Protein 6JI7 (pdb70)

Secondary structure (DSSP, 8-state):
--S--SS-S-SSSSSSSPPTTEEE--SSS--EEE--

Solvent-accessible surface area: 2988 Å² total; per-residue (Å²): 217,45,151,32,56,97,96,53,44,54,20,74,59,110,132,125,14,28,26,129,57,22,114,59,70,175,158,140,79,36,164,9,76,57,148,65

Foldseek 3Di:
DADADFFDFFQPDPPRHHDPQWDWDPPPNGGTDGGD

Radius of gyration: 8.63 Å; Cα contacts (8 Å, |Δi|>4): 63; chains: 1; bounding box: 14×22×19 Å

Nearest PDB structures (foldseek):
  6ji7-assembly1_A  TM=8.529E-01  e=3.854E-06  Coffea canephora
  2e2s-assembly1_A  TM=4.673E-01  e=1.219E+00  Allagelena opulenta
  3zxb-assembly2_C  TM=4.853E-01  e=1.737E+00  Cupiennius salei
  4qi7-assembly2_B  TM=5.181E-01  e=4.356E+00  Neurospora crassa OR74A
  4qi7-assembly1_A  TM=5.027E-01  e=8.235E+00  Neurospora crassa OR74A

Sequence (36 aa):
EGECSPLGEPCAGNPWGCCPGCICIWQLTDRCVGNCEGECSPLGEPCAGNPWGCCPGCICIWQLTDRCVGNCEGECSPLGEPCAGNPWGCCPGCICIWQLTDRCVGNCEGECSPLGEPCAGNPWGCCPGCICIWQLTDRCVGNCEGECSPLGEPCAGNPWGCCPGCICIWQLTDRCVGNCEGECSPLGEPCAGNPWGCCPGCICIWQLTDRCVGNCEGECSPLGEPCAGNPWGCCPGCICIWQLTDRCVGNCEGECSPLGEPCAGNPWGCCPGCICIWQLTDRCVGNCEGECSPLGEPCAGNPWGCCPGCICIWQLTDRCVGNCEGECSPLGEPCAGNPWGCCPGCICIWQLTDRCVGNC

Structure (mmCIF, N/CA/C/O backbone):
data_6JI7
#
_entry.id   6JI7
#
loop_
_atom_site.group_PDB
_atom_site.id
_atom_site.type_symbol
_atom_site.label_atom_id
_atom_site.label_alt_id
_atom_site.label_comp_id
_atom_site.label_asym_id
_atom_site.label_entity_id
_atom_site.label_seq_id
_atom_site.pdbx_PDB_ins_code
_atom_site.Cartn_x
_atom_site.Cartn_y
_atom_site.Cartn_z
_atom_site.occupancy
_atom_site.B_iso_or_equiv
_atom_site.auth_seq_id
_atom_site.auth_comp_id
_atom_site.auth_asym_id
_atom_site.auth_atom_id
_atom_site.pdbx_PDB_model_num
ATOM 1 N N . GLU A 1 1 ? -1.820 14.346 4.517 1.00 0.00 2 GLU A N 1
ATOM 2 C CA . GLU A 1 1 ? -1.170 13.176 5.110 1.00 0.00 2 GLU A CA 1
ATOM 3 C C . GLU A 1 1 ? -0.455 12.353 4.044 1.00 0.00 2 GLU A C 1
ATOM 4 O O . GLU A 1 1 ? -1.035 12.040 3.000 1.00 0.00 2 GLU A O 1
ATOM 16 N N . GLY A 1 2 ? 0.808 12.009 4.320 1.00 0.00 3 GLY A N 1
ATOM 17 C CA . GLY A 1 2 ? 1.602 11.224 3.386 1.00 0.00 3 GLY A CA 1
ATOM 18 C C . GLY A 1 2 ? 2.702 10.437 4.072 1.00 0.00 3 GLY A C 1
ATOM 19 O O . GLY A 1 2 ? 3.870 10.529 3.683 1.00 0.00 3 GLY A O 1
ATOM 23 N N . GLU A 1 3 ? 2.322 9.662 5.094 1.00 0.00 4 GLU A N 1
ATOM 24 C CA . GLU A 1 3 ? 3.275 8.841 5.853 1.00 0.00 4 GLU A CA 1
ATOM 25 C C . GLU A 1 3 ? 2.779 7.389 5.997 1.00 0.00 4 GLU A C 1
ATOM 26 O O . GLU A 1 3 ? 3.183 6.668 6.915 1.00 0.00 4 GLU A O 1
ATOM 38 N N . CYS A 1 4 ? 1.904 6.976 5.054 1.00 0.00 5 CYS A N 1
ATOM 39 C CA . CYS A 1 4 ? 1.297 5.619 4.995 1.00 0.00 5 CYS A CA 1
ATOM 40 C C . CYS A 1 4 ? 0.618 5.194 6.301 1.00 0.00 5 CYS A C 1
ATOM 41 O O . CYS A 1 4 ? 0.812 5.803 7.357 1.00 0.00 5 CYS A O 1
ATOM 48 N N . SER A 1 5 ? -0.197 4.140 6.196 1.00 0.00 6 SER A N 1
ATOM 49 C CA . SER A 1 5 ? -0.921 3.589 7.334 1.00 0.00 6 SER A CA 1
ATOM 50 C C . SER A 1 5 ? -0.949 2.061 7.258 1.00 0.00 6 SER A C 1
ATOM 51 O O . SER A 1 5 ? -0.772 1.514 6.164 1.00 0.00 6 SER A O 1
ATOM 59 N N . PRO A 1 6 ? -1.159 1.321 8.403 1.00 0.00 7 PRO A N 1
ATOM 60 C CA . PRO A 1 6 ? -1.239 -0.152 8.371 1.00 0.00 7 PRO A CA 1
ATOM 61 C C . PRO A 1 6 ? -2.379 -0.584 7.455 1.00 0.00 7 PRO A C 1
ATOM 62 O O . PRO A 1 6 ? -3.556 -0.584 7.837 1.00 0.00 7 PRO A O 1
ATOM 73 N N . LEU A 1 7 ? -1.998 -0.930 6.220 1.00 0.00 8 LEU A N 1
ATOM 74 C CA . LEU A 1 7 ? -2.941 -1.286 5.148 1.00 0.00 8 LEU A CA 1
ATOM 75 C C . LEU A 1 7 ? -3.867 -0.099 4.880 1.00 0.00 8 LEU A C 1
ATOM 76 O O . LEU A 1 7 ? -4.874 0.097 5.574 1.00 0.00 8 LEU A O 1
ATOM 92 N N . GLY A 1 8 ? -3.497 0.698 3.878 1.00 0.00 9 GLY A N 1
ATOM 93 C CA . GLY A 1 8 ? -4.264 1.896 3.561 1.00 0.00 9 GLY A CA 1
ATOM 94 C C . GLY A 1 8 ? -3.755 2.672 2.359 1.00 0.00 9 GLY A C 1
ATOM 95 O O . GLY A 1 8 ? -4.381 2.619 1.296 1.00 0.00 9 GLY A O 1
ATOM 99 N N . GLU A 1 9 ? -2.621 3.404 2.510 1.00 0.00 10 GLU A N 1
ATOM 100 C CA . GLU A 1 9 ? -2.071 4.217 1.402 1.00 0.00 10 GLU A CA 1
ATOM 101 C C . GLU A 1 9 ? -1.779 3.391 0.128 1.00 0.00 10 GLU A C 1
ATOM 102 O O . GLU A 1 9 ? -1.074 2.381 0.203 1.00 0.00 10 GLU A O 1
ATOM 114 N N . PRO A 1 10 ? -2.324 3.807 -1.070 1.00 0.00 11 PRO A N 1
ATOM 115 C CA . PRO A 1 10 ? -2.096 3.095 -2.353 1.00 0.00 11 PRO A CA 1
ATOM 116 C C . PRO A 1 10 ? -0.613 2.981 -2.720 1.00 0.00 11 PRO A C 1
ATOM 117 O O . PRO A 1 10 ? 0.223 3.694 -2.164 1.00 0.00 11 PRO A O 1
ATOM 128 N N . CYS A 1 11 ? -0.307 2.090 -3.671 1.00 0.00 12 CYS A N 1
ATOM 129 C CA . CYS A 1 11 ? 1.071 1.854 -4.116 1.00 0.00 12 CYS A CA 1
ATOM 130 C C . CYS A 1 11 ? 1.493 2.795 -5.254 1.00 0.00 12 CYS A C 1
ATOM 131 O O . CYS A 1 11 ? 2.666 2.810 -5.644 1.00 0.00 12 CYS A O 1
ATOM 138 N N . ALA A 1 12 ? 0.539 3.581 -5.774 1.00 0.00 13 ALA A N 1
ATOM 139 C CA . ALA A 1 12 ? 0.815 4.520 -6.864 1.00 0.00 13 ALA A CA 1
ATOM 140 C C . ALA A 1 12 ? 1.291 5.873 -6.329 1.00 0.00 13 ALA A C 1
ATOM 141 O O . ALA A 1 12 ? 0.518 6.628 -5.727 1.00 0.00 13 ALA A O 1
ATOM 148 N N . GLY A 1 13 ? 2.579 6.151 -6.546 1.00 0.00 14 GLY A N 1
ATOM 149 C CA . GLY A 1 13 ? 3.180 7.396 -6.097 1.00 0.00 14 GLY A CA 1
ATOM 150 C C . GLY A 1 13 ? 4.581 7.190 -5.556 1.00 0.00 14 GLY A C 1
ATOM 151 O O . GLY A 1 13 ? 5.539 7.767 -6.073 1.00 0.00 14 GLY A O 1
ATOM 155 N N . ASN A 1 14 ? 4.688 6.334 -4.517 1.00 0.00 15 ASN A N 1
ATOM 156 C CA . ASN A 1 14 ? 5.958 5.990 -3.835 1.00 0.00 15 ASN A CA 1
ATOM 157 C C . ASN A 1 14 ? 6.749 7.231 -3.352 1.00 0.00 15 ASN A C 1
ATOM 158 O O . ASN A 1 14 ? 7.016 8.133 -4.150 1.00 0.00 15 ASN A O 1
ATOM 169 N N . PRO A 1 15 ? 7.158 7.302 -2.042 1.00 0.00 16 PRO A N 1
ATOM 170 C CA . PRO A 1 15 ? 6.905 6.274 -1.003 1.00 0.00 16 PRO A CA 1
ATOM 171 C C . PRO A 1 15 ? 5.499 6.387 -0.378 1.00 0.00 16 PRO A C 1
ATOM 172 O O . PRO A 1 15 ? 5.322 6.197 0.833 1.00 0.00 16 PRO A O 1
ATOM 183 N N . TRP A 1 16 ? 4.501 6.672 -1.225 1.00 0.00 17 TRP A N 1
ATOM 184 C CA . TRP A 1 16 ? 3.105 6.825 -0.787 1.00 0.00 17 TRP A CA 1
ATOM 185 C C . TRP A 1 16 ? 2.384 5.470 -0.637 1.00 0.00 17 TRP A C 1
ATOM 186 O O . TRP A 1 16 ? 1.158 5.426 -0.480 1.00 0.00 17 TRP A O 1
ATOM 207 N N . GLY A 1 17 ? 3.159 4.371 -0.654 1.00 0.00 18 GLY A N 1
ATOM 208 C CA . GLY A 1 17 ? 2.594 3.027 -0.525 1.00 0.00 18 GLY A CA 1
ATOM 209 C C . GLY A 1 17 ? 2.241 2.661 0.901 1.00 0.00 18 GLY A C 1
ATOM 210 O O . GLY A 1 17 ? 2.003 3.542 1.729 1.00 0.00 18 GLY A O 1
ATOM 214 N N . CYS A 1 18 ? 2.202 1.352 1.178 1.00 0.00 19 CYS A N 1
ATOM 215 C CA . CYS A 1 18 ? 1.884 0.846 2.508 1.00 0.00 19 CYS A CA 1
ATOM 216 C C . CYS A 1 18 ? 3.154 0.707 3.339 1.00 0.00 19 CYS A C 1
ATOM 217 O O . CYS A 1 18 ? 4.198 0.297 2.822 1.00 0.00 19 CYS A O 1
ATOM 224 N N . CYS A 1 19 ? 3.049 1.064 4.625 1.00 0.00 20 CYS A N 1
ATOM 225 C CA . CYS A 1 19 ? 4.178 1.003 5.577 1.00 0.00 20 CYS A CA 1
ATOM 226 C C . CYS A 1 19 ? 4.863 -0.385 5.592 1.00 0.00 20 CYS A C 1
ATOM 227 O O . CYS A 1 19 ? 4.230 -1.374 5.209 1.00 0.00 20 CYS A O 1
ATOM 234 N N . PRO A 1 20 ? 6.169 -0.487 6.030 1.00 0.00 21 PRO A N 1
ATOM 235 C CA . PRO A 1 20 ? 6.911 -1.775 6.068 1.00 0.00 21 PRO A CA 1
ATOM 236 C C . PRO A 1 20 ? 6.175 -2.895 6.809 1.00 0.00 21 PRO A C 1
ATOM 237 O O . PRO A 1 20 ? 5.457 -2.641 7.782 1.00 0.00 21 PRO A O 1
ATOM 248 N N . GLY A 1 21 ? 6.368 -4.127 6.330 1.00 0.00 22 GLY A N 1
ATOM 249 C CA . GLY A 1 21 ? 5.724 -5.290 6.927 1.00 0.00 22 GLY A CA 1
ATOM 250 C C . GLY A 1 21 ? 4.629 -5.875 6.046 1.00 0.00 22 GLY A C 1
ATOM 251 O O . GLY A 1 21 ? 4.115 -6.961 6.332 1.00 0.00 22 GLY A O 1
ATOM 255 N N . CYS A 1 22 ? 4.275 -5.151 4.975 1.00 0.00 23 CYS A N 1
ATOM 256 C CA . CYS A 1 22 ? 3.237 -5.584 4.039 1.00 0.00 23 CYS A CA 1
ATOM 257 C C . CYS A 1 22 ? 3.716 -5.476 2.594 1.00 0.00 23 CYS A C 1
ATOM 258 O O . CYS A 1 22 ? 4.537 -4.613 2.268 1.00 0.00 23 CYS A O 1
ATOM 265 N N . ILE A 1 23 ? 3.193 -6.360 1.740 1.00 0.00 24 ILE A N 1
ATOM 266 C CA . ILE A 1 23 ? 3.539 -6.371 0.316 1.00 0.00 24 ILE A CA 1
ATOM 267 C C . ILE A 1 23 ? 2.360 -5.877 -0.524 1.00 0.00 24 ILE A C 1
ATOM 268 O O . ILE A 1 23 ? 1.200 -6.047 -0.136 1.00 0.00 24 ILE A O 1
ATOM 284 N N . CYS A 1 24 ? 2.671 -5.269 -1.673 1.00 0.00 25 CYS A N 1
ATOM 285 C CA . CYS A 1 24 ? 1.648 -4.726 -2.568 1.00 0.00 25 CYS A CA 1
ATOM 286 C C . CYS A 1 24 ? 1.263 -5.718 -3.662 1.00 0.00 25 CYS A C 1
ATOM 287 O O . CYS A 1 24 ? 2.088 -6.524 -4.103 1.00 0.00 25 CYS A O 1
ATOM 294 N N . ILE A 1 25 ? -0.003 -5.642 -4.086 1.00 0.00 26 ILE A N 1
ATOM 295 C CA . ILE A 1 25 ? -0.535 -6.501 -5.136 1.00 0.00 26 ILE A CA 1
ATOM 296 C C . ILE A 1 25 ? -0.626 -5.705 -6.447 1.00 0.00 26 ILE A C 1
ATOM 297 O O . ILE A 1 25 ? 0.062 -6.027 -7.419 1.00 0.00 26 ILE A O 1
ATOM 313 N N . TRP A 1 26 ? -1.484 -4.662 -6.458 1.00 0.00 27 TRP A N 1
ATOM 314 C CA . TRP A 1 26 ? -1.685 -3.771 -7.629 1.00 0.00 27 TRP A CA 1
ATOM 315 C C . TRP A 1 26 ? -2.082 -4.543 -8.909 1.00 0.00 27 TRP A C 1
ATOM 316 O O . TRP A 1 26 ? -1.881 -4.064 -10.032 1.00 0.00 27 TRP A O 1
ATOM 337 N N . GLN A 1 27 ? -2.669 -5.726 -8.717 1.00 0.00 28 GLN A N 1
ATOM 338 C CA . GLN A 1 27 ? -3.130 -6.559 -9.833 1.00 0.00 28 GLN A CA 1
ATOM 339 C C . GLN A 1 27 ? -4.630 -6.355 -10.041 1.00 0.00 28 GLN A C 1
ATOM 340 O O . GLN A 1 27 ? -5.289 -7.082 -10.794 1.00 0.00 28 GLN A O 1
ATOM 354 N N . LEU A 1 28 ? -5.137 -5.325 -9.362 1.00 0.00 29 LEU A N 1
ATOM 355 C CA . LEU A 1 28 ? -6.546 -4.934 -9.407 1.00 0.00 29 LEU A CA 1
ATOM 356 C C . LEU A 1 28 ? -6.673 -3.431 -9.148 1.00 0.00 29 LEU A C 1
ATOM 357 O O . LEU A 1 28 ? -7.319 -2.717 -9.921 1.00 0.00 29 LEU A O 1
ATOM 373 N N . THR A 1 29 ? -6.051 -2.964 -8.052 1.00 0.00 30 THR A N 1
ATOM 374 C CA . THR A 1 29 ? -6.082 -1.555 -7.676 1.00 0.00 30 THR A CA 1
ATOM 375 C C . THR A 1 29 ? -4.786 -1.100 -6.999 1.00 0.00 30 THR A C 1
ATOM 376 O O . THR A 1 29 ? -4.117 -0.196 -7.503 1.00 0.00 30 THR A O 1
ATOM 387 N N . ASP A 1 30 ? -4.449 -1.735 -5.852 1.00 0.00 31 ASP A N 1
ATOM 388 C CA . ASP A 1 30 ? -3.249 -1.422 -5.025 1.00 0.00 31 ASP A CA 1
ATOM 389 C C . ASP A 1 30 ? -3.453 -1.952 -3.592 1.00 0.00 31 ASP A C 1
ATOM 390 O O . ASP A 1 30 ? -3.135 -1.274 -2.606 1.00 0.00 31 ASP A O 1
ATOM 399 N N . ARG A 1 31 ? -3.973 -3.183 -3.490 1.00 0.00 32 ARG A N 1
ATOM 400 C CA . ARG A 1 31 ? -4.253 -3.812 -2.191 1.00 0.00 32 ARG A CA 1
ATOM 401 C C . ARG A 1 31 ? -2.999 -4.420 -1.561 1.00 0.00 32 ARG A C 1
ATOM 402 O O . ARG A 1 31 ? -2.288 -5.200 -2.201 1.00 0.00 32 ARG A O 1
ATOM 423 N N . CYS A 1 32 ? -2.740 -4.043 -0.303 1.00 0.00 33 CYS A N 1
ATOM 424 C CA . CYS A 1 32 ? -1.588 -4.547 0.444 1.00 0.00 33 CYS A CA 1
ATOM 425 C C . CYS A 1 32 ? -2.013 -5.665 1.391 1.00 0.00 33 CYS A C 1
ATOM 426 O O . CYS A 1 32 ? -2.981 -5.514 2.141 1.00 0.00 33 CYS A O 1
ATOM 433 N N . VAL A 1 33 ? -1.296 -6.791 1.335 1.00 0.00 34 VAL A N 1
ATOM 434 C CA . VAL A 1 33 ? -1.576 -7.938 2.190 1.00 0.00 34 VAL A CA 1
ATOM 435 C C . VAL A 1 33 ? -0.381 -8.256 3.091 1.00 0.00 34 VAL A C 1
ATOM 436 O O . VAL A 1 33 ? 0.760 -7.918 2.761 1.00 0.00 34 VAL A O 1
ATOM 449 N N . GLY A 1 34 ? -0.659 -8.904 4.226 1.00 0.00 35 GLY A N 1
ATOM 450 C CA . GLY A 1 34 ? 0.390 -9.266 5.168 1.00 0.00 35 GLY A CA 1
ATOM 451 C C . GLY A 1 34 ? 0.009 -8.970 6.604 1.00 0.00 35 GLY A C 1
ATOM 452 O O . GLY A 1 34 ? -1.159 -9.106 6.979 1.00 0.00 35 GLY A O 1
ATOM 456 N N . ASN A 1 35 ? 1.003 -8.564 7.405 1.00 0.00 36 ASN A N 1
ATOM 457 C CA . ASN A 1 35 ? 0.791 -8.243 8.818 1.00 0.00 36 ASN A CA 1
ATOM 458 C C . ASN A 1 35 ? 1.640 -7.030 9.224 1.00 0.00 36 ASN A C 1
ATOM 459 O O . ASN A 1 35 ? 2.774 -7.170 9.699 1.00 0.00 36 ASN A O 1
ATOM 470 N N . CYS A 1 36 ? 1.081 -5.837 9.000 1.00 0.00 37 CYS A N 1
ATOM 471 C CA . CYS A 1 36 ? 1.752 -4.582 9.338 1.00 0.00 37 CYS A CA 1
ATOM 472 C C . CYS A 1 36 ? 0.808 -3.650 10.094 1.00 0.00 37 CYS A C 1
ATOM 473 O O . CYS A 1 36 ? 1.158 -3.246 11.223 1.00 0.00 37 CYS A O 1
ATOM 481 N N . GLU A 1 1 ? 3.615 14.983 0.779 1.00 0.00 2 GLU A N 2
ATOM 482 C CA . GLU A 1 1 ? 2.737 14.063 1.503 1.00 0.00 2 GLU A CA 2
ATOM 483 C C . GLU A 1 1 ? 3.414 12.709 1.700 1.00 0.00 2 GLU A C 2
ATOM 484 O O . GLU A 1 1 ? 3.932 12.122 0.745 1.00 0.00 2 GLU A O 2
ATOM 496 N N . GLY A 1 2 ? 3.399 12.228 2.947 1.00 0.00 3 GLY A N 2
ATOM 497 C CA . GLY A 1 2 ? 4.009 10.946 3.274 1.00 0.00 3 GLY A CA 2
ATOM 498 C C . GLY A 1 2 ? 3.556 10.418 4.621 1.00 0.00 3 GLY A C 2
ATOM 499 O O . GLY A 1 2 ? 4.231 10.630 5.633 1.00 0.00 3 GLY A O 2
ATOM 503 N N . GLU A 1 3 ? 2.408 9.727 4.627 1.00 0.00 4 GLU A N 2
ATOM 504 C CA . GLU A 1 3 ? 1.838 9.155 5.849 1.00 0.00 4 GLU A CA 2
ATOM 505 C C . GLU A 1 3 ? 1.197 7.796 5.546 1.00 0.00 4 GLU A C 2
ATOM 506 O O . GLU A 1 3 ? 0.007 7.705 5.218 1.00 0.00 4 GLU A O 2
ATOM 518 N N . CYS A 1 4 ? 2.015 6.744 5.635 1.00 0.00 5 CYS A N 2
ATOM 519 C CA . CYS A 1 4 ? 1.565 5.374 5.385 1.00 0.00 5 CYS A CA 2
ATOM 520 C C . CYS A 1 4 ? 1.143 4.682 6.672 1.00 0.00 5 CYS A C 2
ATOM 521 O O . CYS A 1 4 ? 1.605 5.036 7.761 1.00 0.00 5 CYS A O 2
ATOM 528 N N . SER A 1 5 ? 0.252 3.692 6.529 1.00 0.00 6 SER A N 2
ATOM 529 C CA . SER A 1 5 ? -0.254 2.926 7.668 1.00 0.00 6 SER A CA 2
ATOM 530 C C . SER A 1 5 ? -0.632 1.499 7.252 1.00 0.00 6 SER A C 2
ATOM 531 O O . SER A 1 5 ? -0.902 1.265 6.069 1.00 0.00 6 SER A O 2
ATOM 539 N N . PRO A 1 6 ? -0.657 0.506 8.209 1.00 0.00 7 PRO A N 2
ATOM 540 C CA . PRO A 1 6 ? -1.044 -0.888 7.894 1.00 0.00 7 PRO A CA 2
ATOM 541 C C . PRO A 1 6 ? -2.442 -0.950 7.278 1.00 0.00 7 PRO A C 2
ATOM 542 O O . PRO A 1 6 ? -3.437 -0.622 7.937 1.00 0.00 7 PRO A O 2
ATOM 553 N N . LEU A 1 7 ? -2.510 -1.361 5.995 1.00 0.00 8 LEU A N 2
ATOM 554 C CA . LEU A 1 7 ? -3.770 -1.427 5.236 1.00 0.00 8 LEU A CA 2
ATOM 555 C C . LEU A 1 7 ? -4.421 -0.035 5.182 1.00 0.00 8 LEU A C 2
ATOM 556 O O . LEU A 1 7 ? -5.556 0.169 5.636 1.00 0.00 8 LEU A O 2
ATOM 572 N N . GLY A 1 8 ? -3.670 0.916 4.615 1.00 0.00 9 GLY A N 2
ATOM 573 C CA . GLY A 1 8 ? -4.132 2.291 4.526 1.00 0.00 9 GLY A CA 2
ATOM 574 C C . GLY A 1 8 ? -3.718 2.970 3.239 1.00 0.00 9 GLY A C 2
ATOM 575 O O . GLY A 1 8 ? -4.566 3.227 2.379 1.00 0.00 9 GLY A O 2
ATOM 579 N N . GLU A 1 9 ? -2.413 3.263 3.098 1.00 0.00 10 GLU A N 2
ATOM 580 C CA . GLU A 1 9 ? -1.906 3.924 1.886 1.00 0.00 10 GLU A CA 2
ATOM 581 C C . GLU A 1 9 ? -1.754 2.932 0.714 1.00 0.00 10 GLU A C 2
ATOM 582 O O . GLU A 1 9 ? -1.532 1.741 0.953 1.00 0.00 10 GLU A O 2
ATOM 594 N N . PRO A 1 10 ? -1.869 3.401 -0.574 1.00 0.00 11 PRO A N 2
ATOM 595 C CA . PRO A 1 10 ? -1.746 2.525 -1.761 1.00 0.00 11 PRO A CA 2
ATOM 596 C C . PRO A 1 10 ? -0.299 2.101 -2.042 1.00 0.00 11 PRO A C 2
ATOM 597 O O . PRO A 1 10 ? 0.622 2.513 -1.333 1.00 0.00 11 PRO A O 2
ATOM 608 N N . CYS A 1 11 ? -0.116 1.270 -3.078 1.00 0.00 12 CYS A N 2
ATOM 609 C CA . CYS A 1 11 ? 1.208 0.783 -3.467 1.00 0.00 12 CYS A CA 2
ATOM 610 C C . CYS A 1 11 ? 1.766 1.584 -4.646 1.00 0.00 12 CYS A C 2
ATOM 611 O O . CYS A 1 11 ? 2.952 1.924 -4.664 1.00 0.00 12 CYS A O 2
ATOM 618 N N . ALA A 1 12 ? 0.899 1.879 -5.624 1.00 0.00 13 ALA A N 2
ATOM 619 C CA . ALA A 1 12 ? 1.290 2.634 -6.814 1.00 0.00 13 ALA A CA 2
ATOM 620 C C . ALA A 1 12 ? 0.953 4.116 -6.666 1.00 0.00 13 ALA A C 2
ATOM 621 O O . ALA A 1 12 ? -0.201 4.478 -6.412 1.00 0.00 13 ALA A O 2
ATOM 628 N N . GLY A 1 13 ? 1.976 4.962 -6.822 1.00 0.00 14 GLY A N 2
ATOM 629 C CA . GLY A 1 13 ? 1.796 6.402 -6.710 1.00 0.00 14 GLY A CA 2
ATOM 630 C C . GLY A 1 13 ? 3.067 7.115 -6.296 1.00 0.00 14 GLY A C 2
ATOM 631 O O . GLY A 1 13 ? 3.615 7.907 -7.066 1.00 0.00 14 GLY A O 2
ATOM 635 N N . ASN A 1 14 ? 3.544 6.808 -5.069 1.00 0.00 15 ASN A N 2
ATOM 636 C CA . ASN A 1 14 ? 4.762 7.399 -4.474 1.00 0.00 15 ASN A CA 2
ATOM 637 C C . ASN A 1 14 ? 4.709 8.944 -4.411 1.00 0.00 15 ASN A C 2
ATOM 638 O O . ASN A 1 14 ? 4.496 9.591 -5.441 1.00 0.00 15 ASN A O 2
ATOM 649 N N . PRO A 1 15 ? 4.912 9.575 -3.208 1.00 0.00 16 PRO A N 2
ATOM 650 C CA . PRO A 1 15 ? 5.189 8.895 -1.916 1.00 0.00 16 PRO A CA 2
ATOM 651 C C . PRO A 1 15 ? 3.930 8.297 -1.255 1.00 0.00 16 PRO A C 2
ATOM 652 O O . PRO A 1 15 ? 3.883 8.118 -0.030 1.00 0.00 16 PRO A O 2
ATOM 663 N N . TRP A 1 16 ? 2.923 7.968 -2.078 1.00 0.00 17 TRP A N 2
ATOM 664 C CA . TRP A 1 16 ? 1.660 7.392 -1.595 1.00 0.00 17 TRP A CA 2
ATOM 665 C C . TRP A 1 16 ? 1.762 5.862 -1.430 1.00 0.00 17 TRP A C 2
ATOM 666 O O . TRP A 1 16 ? 0.859 5.111 -1.826 1.00 0.00 17 TRP A O 2
ATOM 687 N N . GLY A 1 17 ? 2.870 5.416 -0.823 1.00 0.00 18 GLY A N 2
ATOM 688 C CA . GLY A 1 17 ? 3.098 3.994 -0.597 1.00 0.00 18 GLY A CA 2
ATOM 689 C C . GLY A 1 17 ? 2.738 3.559 0.804 1.00 0.00 18 GLY A C 2
ATOM 690 O O . GLY A 1 17 ? 2.462 4.396 1.668 1.00 0.00 18 GLY A O 2
ATOM 694 N N . CYS A 1 18 ? 2.740 2.240 1.021 1.00 0.00 19 CYS A N 2
ATOM 695 C CA . CYS A 1 18 ? 2.425 1.669 2.324 1.00 0.00 19 CYS A CA 2
ATOM 696 C C . CYS A 1 18 ? 3.691 1.482 3.152 1.00 0.00 19 CYS A C 2
ATOM 697 O O . CYS A 1 18 ? 4.766 1.204 2.613 1.00 0.00 19 CYS A O 2
ATOM 704 N N . CYS A 1 19 ? 3.538 1.640 4.467 1.00 0.00 20 CYS A N 2
ATOM 705 C CA . CYS A 1 19 ? 4.642 1.512 5.430 1.00 0.00 20 CYS A CA 2
ATOM 706 C C . CYS A 1 19 ? 5.259 0.097 5.419 1.00 0.00 20 CYS A C 2
ATOM 707 O O . CYS A 1 19 ? 4.584 -0.856 5.019 1.00 0.00 20 CYS A O 2
ATOM 714 N N . PRO A 1 20 ? 6.556 -0.066 5.852 1.00 0.00 21 PRO A N 2
ATOM 715 C CA . PRO A 1 20 ? 7.248 -1.379 5.878 1.00 0.00 21 PRO A CA 2
ATOM 716 C C . PRO A 1 20 ? 6.474 -2.467 6.629 1.00 0.00 21 PRO A C 2
ATOM 717 O O . PRO A 1 20 ? 5.922 -2.219 7.706 1.00 0.00 21 PRO A O 2
ATOM 728 N N . GLY A 1 21 ? 6.449 -3.668 6.041 1.00 0.00 22 GLY A N 2
ATOM 729 C CA . GLY A 1 21 ? 5.742 -4.795 6.635 1.00 0.00 22 GLY A CA 2
ATOM 730 C C . GLY A 1 21 ? 4.624 -5.317 5.744 1.00 0.00 22 GLY A C 2
ATOM 731 O O . GLY A 1 21 ? 4.248 -6.489 5.839 1.00 0.00 22 GLY A O 2
ATOM 735 N N . CYS A 1 22 ? 4.098 -4.439 4.881 1.00 0.00 23 CYS A N 2
ATOM 736 C CA . CYS A 1 22 ? 3.016 -4.788 3.959 1.00 0.00 23 CYS A CA 2
ATOM 737 C C . CYS A 1 22 ? 3.569 -5.076 2.565 1.00 0.00 23 CYS A C 2
ATOM 738 O O . CYS A 1 22 ? 4.539 -4.443 2.136 1.00 0.00 23 CYS A O 2
ATOM 745 N N . ILE A 1 23 ? 2.947 -6.033 1.866 1.00 0.00 24 ILE A N 2
ATOM 746 C CA . ILE A 1 23 ? 3.367 -6.393 0.506 1.00 0.00 24 ILE A CA 2
ATOM 747 C C . ILE A 1 23 ? 2.404 -5.813 -0.533 1.00 0.00 24 ILE A C 2
ATOM 748 O O . ILE A 1 23 ? 1.243 -5.516 -0.221 1.00 0.00 24 ILE A O 2
ATOM 764 N N . CYS A 1 24 ? 2.899 -5.664 -1.767 1.00 0.00 25 CYS A N 2
ATOM 765 C CA . CYS A 1 24 ? 2.117 -5.094 -2.868 1.00 0.00 25 CYS A CA 2
ATOM 766 C C . CYS A 1 24 ? 1.296 -6.156 -3.598 1.00 0.00 25 CYS A C 2
ATOM 767 O O . CYS A 1 24 ? 1.796 -7.244 -3.894 1.00 0.00 25 CYS A O 2
ATOM 774 N N . ILE A 1 25 ? 0.031 -5.819 -3.880 1.00 0.00 26 ILE A N 2
ATOM 775 C CA . ILE A 1 25 ? -0.881 -6.714 -4.583 1.00 0.00 26 ILE A CA 2
ATOM 776 C C . ILE A 1 25 ? -0.956 -6.322 -6.067 1.00 0.00 26 ILE A C 2
ATOM 777 O O . ILE A 1 25 ? -0.405 -7.019 -6.922 1.00 0.00 26 ILE A O 2
ATOM 793 N N . TRP A 1 26 ? -1.645 -5.196 -6.363 1.00 0.00 27 TRP A N 2
ATOM 794 C CA . TRP A 1 26 ? -1.809 -4.671 -7.743 1.00 0.00 27 TRP A CA 2
ATOM 795 C C . TRP A 1 26 ? -2.456 -5.703 -8.693 1.00 0.00 27 TRP A C 2
ATOM 796 O O . TRP A 1 26 ? -2.313 -5.620 -9.919 1.00 0.00 27 TRP A O 2
ATOM 817 N N . GLN A 1 27 ? -3.182 -6.655 -8.106 1.00 0.00 28 GLN A N 2
ATOM 818 C CA . GLN A 1 27 ? -3.881 -7.693 -8.871 1.00 0.00 28 GLN A CA 2
ATOM 819 C C . GLN A 1 27 ? -5.344 -7.297 -9.061 1.00 0.00 28 GLN A C 2
ATOM 820 O O . GLN A 1 27 ? -6.176 -8.078 -9.535 1.00 0.00 28 GLN A O 2
ATOM 834 N N . LEU A 1 28 ? -5.615 -6.048 -8.690 1.00 0.00 29 LEU A N 2
ATOM 835 C CA . LEU A 1 28 ? -6.941 -5.437 -8.782 1.00 0.00 29 LEU A CA 2
ATOM 836 C C . LEU A 1 28 ? -6.802 -3.935 -9.017 1.00 0.00 29 LEU A C 2
ATOM 837 O O . LEU A 1 28 ? -7.432 -3.383 -9.923 1.00 0.00 29 LEU A O 2
ATOM 853 N N . THR A 1 29 ? -5.969 -3.281 -8.188 1.00 0.00 30 THR A N 2
ATOM 854 C CA . THR A 1 29 ? -5.730 -1.848 -8.289 1.00 0.00 30 THR A CA 2
ATOM 855 C C . THR A 1 29 ? -4.299 -1.465 -7.890 1.00 0.00 30 THR A C 2
ATOM 856 O O . THR A 1 29 ? -3.543 -0.971 -8.727 1.00 0.00 30 THR A O 2
ATOM 867 N N . ASP A 1 30 ? -3.948 -1.698 -6.603 1.00 0.00 31 ASP A N 2
ATOM 868 C CA . ASP A 1 30 ? -2.622 -1.365 -6.009 1.00 0.00 31 ASP A CA 2
ATOM 869 C C . ASP A 1 30 ? -2.737 -1.312 -4.471 1.00 0.00 31 ASP A C 2
ATOM 870 O O . ASP A 1 30 ? -2.218 -0.393 -3.823 1.00 0.00 31 ASP A O 2
ATOM 879 N N . ARG A 1 31 ? -3.412 -2.316 -3.897 1.00 0.00 32 ARG A N 2
ATOM 880 C CA . ARG A 1 31 ? -3.627 -2.387 -2.443 1.00 0.00 32 ARG A CA 2
ATOM 881 C C . ARG A 1 31 ? -2.479 -3.100 -1.730 1.00 0.00 32 ARG A C 2
ATOM 882 O O . ARG A 1 31 ? -1.859 -4.009 -2.292 1.00 0.00 32 ARG A O 2
ATOM 903 N N . CYS A 1 32 ? -2.209 -2.674 -0.488 1.00 0.00 33 CYS A N 2
ATOM 904 C CA . CYS A 1 32 ? -1.146 -3.262 0.324 1.00 0.00 33 CYS A CA 2
ATOM 905 C C . CYS A 1 32 ? -1.730 -4.161 1.412 1.00 0.00 33 CYS A C 2
ATOM 906 O O . CYS A 1 32 ? -2.455 -3.693 2.294 1.00 0.00 33 CYS A O 2
ATOM 913 N N . VAL A 1 33 ? -1.406 -5.455 1.332 1.00 0.00 34 VAL A N 2
ATOM 914 C CA . VAL A 1 33 ? -1.892 -6.454 2.298 1.00 0.00 34 VAL A CA 2
ATOM 915 C C . VAL A 1 33 ? -0.700 -7.283 2.811 1.00 0.00 34 VAL A C 2
ATOM 916 O O . VAL A 1 33 ? 0.438 -7.051 2.400 1.00 0.00 34 VAL A O 2
ATOM 929 N N . GLY A 1 34 ? -0.968 -8.231 3.718 1.00 0.00 35 GLY A N 2
ATOM 930 C CA . GLY A 1 34 ? 0.082 -9.075 4.264 1.00 0.00 35 GLY A CA 2
ATOM 931 C C . GLY A 1 34 ? -0.162 -9.447 5.711 1.00 0.00 35 GLY A C 2
ATOM 932 O O . GLY A 1 34 ? -1.139 -10.135 6.024 1.00 0.00 35 GLY A O 2
ATOM 936 N N . ASN A 1 35 ? 0.731 -8.985 6.590 1.00 0.00 36 ASN A N 2
ATOM 937 C CA . ASN A 1 35 ? 0.633 -9.262 8.028 1.00 0.00 36 ASN A CA 2
ATOM 938 C C . ASN A 1 35 ? 0.818 -7.976 8.849 1.00 0.00 36 ASN A C 2
ATOM 939 O O . ASN A 1 35 ? 1.304 -8.010 9.987 1.00 0.00 36 ASN A O 2
ATOM 950 N N . CYS A 1 36 ? 0.396 -6.847 8.268 1.00 0.00 37 CYS A N 2
ATOM 951 C CA . CYS A 1 36 ? 0.514 -5.547 8.920 1.00 0.00 37 CYS A CA 2
ATOM 952 C C . CYS A 1 36 ? -0.861 -5.005 9.310 1.00 0.00 37 CYS A C 2
ATOM 953 O O . CYS A 1 36 ? -1.087 -4.787 10.520 1.00 0.00 37 CYS A O 2
ATOM 961 N N . GLU A 1 1 ? 8.818 6.212 1.212 1.00 0.00 2 GLU A N 3
ATOM 962 C CA . GLU A 1 1 ? 8.661 6.999 2.434 1.00 0.00 2 GLU A CA 3
ATOM 963 C C . GLU A 1 1 ? 7.766 8.211 2.180 1.00 0.00 2 GLU A C 3
ATOM 964 O O . GLU A 1 1 ? 7.847 8.839 1.120 1.00 0.00 2 GLU A O 3
ATOM 976 N N . GLY A 1 2 ? 6.917 8.525 3.164 1.00 0.00 3 GLY A N 3
ATOM 977 C CA . GLY A 1 2 ? 6.009 9.657 3.052 1.00 0.00 3 GLY A CA 3
ATOM 978 C C . GLY A 1 2 ? 4.939 9.650 4.127 1.00 0.00 3 GLY A C 3
ATOM 979 O O . GLY A 1 2 ? 5.171 10.132 5.240 1.00 0.00 3 GLY A O 3
ATOM 983 N N . GLU A 1 3 ? 3.766 9.100 3.786 1.00 0.00 4 GLU A N 3
ATOM 984 C CA . GLU A 1 3 ? 2.635 9.018 4.712 1.00 0.00 4 GLU A CA 3
ATOM 985 C C . GLU A 1 3 ? 1.842 7.735 4.474 1.00 0.00 4 GLU A C 3
ATOM 986 O O . GLU A 1 3 ? 0.932 7.682 3.638 1.00 0.00 4 GLU A O 3
ATOM 998 N N . CYS A 1 4 ? 2.228 6.701 5.213 1.00 0.00 5 CYS A N 3
ATOM 999 C CA . CYS A 1 4 ? 1.589 5.389 5.131 1.00 0.00 5 CYS A CA 3
ATOM 1000 C C . CYS A 1 4 ? 0.994 4.978 6.473 1.00 0.00 5 CYS A C 3
ATOM 1001 O O . CYS A 1 4 ? 1.218 5.639 7.493 1.00 0.00 5 CYS A O 3
ATOM 1008 N N . SER A 1 5 ? 0.236 3.873 6.457 1.00 0.00 6 SER A N 3
ATOM 1009 C CA . SER A 1 5 ? -0.406 3.342 7.662 1.00 0.00 6 SER A CA 3
ATOM 1010 C C . SER A 1 5 ? -0.612 1.828 7.544 1.00 0.00 6 SER A C 3
ATOM 1011 O O . SER A 1 5 ? -0.649 1.314 6.421 1.00 0.00 6 SER A O 3
ATOM 1019 N N . PRO A 1 6 ? -0.748 1.068 8.688 1.00 0.00 7 PRO A N 3
ATOM 1020 C CA . PRO A 1 6 ? -0.991 -0.388 8.629 1.00 0.00 7 PRO A CA 3
ATOM 1021 C C . PRO A 1 6 ? -2.277 -0.672 7.859 1.00 0.00 7 PRO A C 3
ATOM 1022 O O . PRO A 1 6 ? -3.390 -0.511 8.374 1.00 0.00 7 PRO A O 3
ATOM 1033 N N . LEU A 1 7 ? -2.095 -1.078 6.596 1.00 0.00 8 LEU A N 3
ATOM 1034 C CA . LEU A 1 7 ? -3.195 -1.322 5.651 1.00 0.00 8 LEU A CA 3
ATOM 1035 C C . LEU A 1 7 ? -4.018 -0.046 5.474 1.00 0.00 8 LEU A C 3
ATOM 1036 O O . LEU A 1 7 ? -4.976 0.215 6.216 1.00 0.00 8 LEU A O 3
ATOM 1052 N N . GLY A 1 8 ? -3.604 0.748 4.491 1.00 0.00 9 GLY A N 3
ATOM 1053 C CA . GLY A 1 8 ? -4.255 2.021 4.223 1.00 0.00 9 GLY A CA 3
ATOM 1054 C C . GLY A 1 8 ? -3.732 2.716 2.980 1.00 0.00 9 GLY A C 3
ATOM 1055 O O . GLY A 1 8 ? -4.420 2.728 1.955 1.00 0.00 9 GLY A O 3
ATOM 1059 N N . GLU A 1 9 ? -2.517 3.300 3.058 1.00 0.00 10 GLU A N 3
ATOM 1060 C CA . GLU A 1 9 ? -1.934 4.010 1.910 1.00 0.00 10 GLU A CA 3
ATOM 1061 C C . GLU A 1 9 ? -1.331 3.030 0.875 1.00 0.00 10 GLU A C 3
ATOM 1062 O O . GLU A 1 9 ? -0.300 2.404 1.146 1.00 0.00 10 GLU A O 3
ATOM 1074 N N . PRO A 1 10 ? -1.972 2.870 -0.334 1.00 0.00 11 PRO A N 3
ATOM 1075 C CA . PRO A 1 10 ? -1.476 1.962 -1.398 1.00 0.00 11 PRO A CA 3
ATOM 1076 C C . PRO A 1 10 ? -0.118 2.395 -1.976 1.00 0.00 11 PRO A C 3
ATOM 1077 O O . PRO A 1 10 ? 0.442 3.413 -1.561 1.00 0.00 11 PRO A O 3
ATOM 1088 N N . CYS A 1 11 ? 0.395 1.607 -2.935 1.00 0.00 12 CYS A N 3
ATOM 1089 C CA . CYS A 1 11 ? 1.682 1.888 -3.582 1.00 0.00 12 CYS A CA 3
ATOM 1090 C C . CYS A 1 11 ? 1.521 2.781 -4.818 1.00 0.00 12 CYS A C 3
ATOM 1091 O O . CYS A 1 11 ? 2.501 3.354 -5.300 1.00 0.00 12 CYS A O 3
ATOM 1098 N N . ALA A 1 12 ? 0.284 2.889 -5.319 1.00 0.00 13 ALA A N 3
ATOM 1099 C CA . ALA A 1 12 ? -0.010 3.712 -6.489 1.00 0.00 13 ALA A CA 3
ATOM 1100 C C . ALA A 1 12 ? -0.886 4.906 -6.111 1.00 0.00 13 ALA A C 3
ATOM 1101 O O . ALA A 1 12 ? -2.049 4.741 -5.724 1.00 0.00 13 ALA A O 3
ATOM 1108 N N . GLY A 1 13 ? -0.305 6.106 -6.214 1.00 0.00 14 GLY A N 3
ATOM 1109 C CA . GLY A 1 13 ? -1.022 7.328 -5.887 1.00 0.00 14 GLY A CA 3
ATOM 1110 C C . GLY A 1 13 ? -0.196 8.569 -6.157 1.00 0.00 14 GLY A C 3
ATOM 1111 O O . GLY A 1 13 ? -0.415 9.262 -7.155 1.00 0.00 14 GLY A O 3
ATOM 1115 N N . ASN A 1 14 ? 0.753 8.842 -5.258 1.00 0.00 15 ASN A N 3
ATOM 1116 C CA . ASN A 1 14 ? 1.638 10.003 -5.376 1.00 0.00 15 ASN A CA 3
ATOM 1117 C C . ASN A 1 14 ? 2.945 9.674 -6.136 1.00 0.00 15 ASN A C 3
ATOM 1118 O O . ASN A 1 14 ? 3.396 10.498 -6.936 1.00 0.00 15 ASN A O 3
ATOM 1129 N N . PRO A 1 15 ? 3.584 8.481 -5.912 1.00 0.00 16 PRO A N 3
ATOM 1130 C CA . PRO A 1 15 ? 3.126 7.441 -4.976 1.00 0.00 16 PRO A CA 3
ATOM 1131 C C . PRO A 1 15 ? 3.598 7.675 -3.538 1.00 0.00 16 PRO A C 3
ATOM 1132 O O . PRO A 1 15 ? 4.698 8.188 -3.316 1.00 0.00 16 PRO A O 3
ATOM 1143 N N . TRP A 1 16 ? 2.751 7.292 -2.574 1.00 0.00 17 TRP A N 3
ATOM 1144 C CA . TRP A 1 16 ? 3.065 7.451 -1.148 1.00 0.00 17 TRP A CA 3
ATOM 1145 C C . TRP A 1 16 ? 3.726 6.193 -0.581 1.00 0.00 17 TRP A C 3
ATOM 1146 O O . TRP A 1 16 ? 4.768 6.279 0.078 1.00 0.00 17 TRP A O 3
ATOM 1167 N N . GLY A 1 17 ? 3.112 5.033 -0.842 1.00 0.00 18 GLY A N 3
ATOM 1168 C CA . GLY A 1 17 ? 3.647 3.764 -0.365 1.00 0.00 18 GLY A CA 3
ATOM 1169 C C . GLY A 1 17 ? 2.992 3.278 0.911 1.00 0.00 18 GLY A C 3
ATOM 1170 O O . GLY A 1 17 ? 2.401 4.065 1.654 1.00 0.00 18 GLY A O 3
ATOM 1174 N N . CYS A 1 18 ? 3.096 1.966 1.147 1.00 0.00 19 CYS A N 3
ATOM 1175 C CA . CYS A 1 18 ? 2.547 1.327 2.341 1.00 0.00 19 CYS A CA 3
ATOM 1176 C C . CYS A 1 18 ? 3.664 1.105 3.354 1.00 0.00 19 CYS A C 3
ATOM 1177 O O . CYS A 1 18 ? 4.788 0.755 2.981 1.00 0.00 19 CYS A O 3
ATOM 1184 N N . CYS A 1 19 ? 3.345 1.308 4.636 1.00 0.00 20 CYS A N 3
A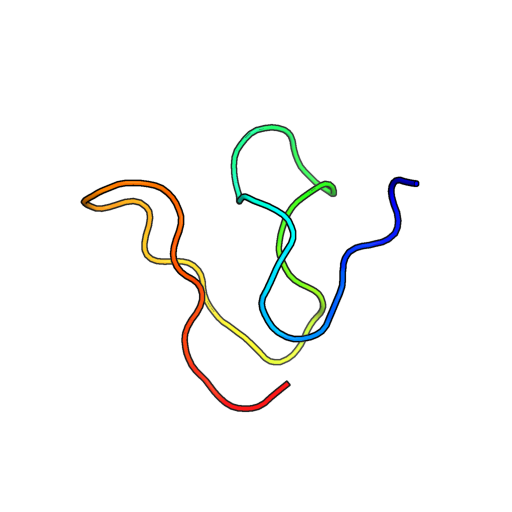TOM 1185 C CA . CYS A 1 19 ? 4.312 1.151 5.736 1.00 0.00 20 CYS A CA 3
ATOM 1186 C C . CYS A 1 19 ? 4.887 -0.280 5.809 1.00 0.00 20 CYS A C 3
ATOM 1187 O O . CYS A 1 19 ? 4.250 -1.215 5.316 1.00 0.00 20 CYS A O 3
ATOM 1194 N N . PRO A 1 20 ? 6.109 -0.475 6.419 1.00 0.00 21 PRO A N 3
ATOM 1195 C CA . PRO A 1 20 ? 6.766 -1.802 6.540 1.00 0.00 21 PRO A CA 3
ATOM 1196 C C . PRO A 1 20 ? 5.842 -2.903 7.066 1.00 0.00 21 PRO A C 3
ATOM 1197 O O . PRO A 1 20 ? 5.021 -2.665 7.957 1.00 0.00 21 PRO A O 3
ATOM 1208 N N . GLY A 1 21 ? 5.996 -4.102 6.497 1.00 0.00 22 GLY A N 3
ATOM 1209 C CA . GLY A 1 21 ? 5.170 -5.238 6.880 1.00 0.00 22 GLY A CA 3
ATOM 1210 C C . GLY A 1 21 ? 4.055 -5.498 5.881 1.00 0.00 22 GLY A C 3
ATOM 1211 O O . GLY A 1 21 ? 3.627 -6.643 5.706 1.00 0.00 22 GLY A O 3
ATOM 1215 N N . CYS A 1 22 ? 3.590 -4.424 5.231 1.00 0.00 23 CYS A N 3
ATOM 1216 C CA . CYS A 1 22 ? 2.522 -4.505 4.236 1.00 0.00 23 CYS A CA 3
ATOM 1217 C C . CYS A 1 22 ? 3.089 -4.443 2.820 1.00 0.00 23 CYS A C 3
ATOM 1218 O O . CYS A 1 22 ? 3.968 -3.625 2.536 1.00 0.00 23 CYS A O 3
ATOM 1225 N N . ILE A 1 23 ? 2.581 -5.313 1.943 1.00 0.00 24 ILE A N 3
ATOM 1226 C CA . ILE A 1 23 ? 3.014 -5.352 0.541 1.00 0.00 24 ILE A CA 3
ATOM 1227 C C . ILE A 1 23 ? 1.838 -5.066 -0.400 1.00 0.00 24 ILE A C 3
ATOM 1228 O O . ILE A 1 23 ? 0.676 -5.235 -0.020 1.00 0.00 24 ILE A O 3
ATOM 1244 N N . CYS A 1 24 ? 2.155 -4.637 -1.624 1.00 0.00 25 CYS A N 3
ATOM 1245 C CA . CYS A 1 24 ? 1.135 -4.313 -2.623 1.00 0.00 25 CYS A CA 3
ATOM 1246 C C . CYS A 1 24 ? 1.064 -5.379 -3.710 1.00 0.00 25 CYS A C 3
ATOM 1247 O O . CYS A 1 24 ? 2.094 -5.877 -4.173 1.00 0.00 25 CYS A O 3
ATOM 1254 N N . ILE A 1 25 ? -0.168 -5.721 -4.110 1.00 0.00 26 ILE A N 3
ATOM 1255 C CA . ILE A 1 25 ? -0.411 -6.721 -5.148 1.00 0.00 26 ILE A CA 3
ATOM 1256 C C . ILE A 1 25 ? -0.558 -6.040 -6.515 1.00 0.00 26 ILE A C 3
ATOM 1257 O O . ILE A 1 25 ? 0.153 -6.379 -7.465 1.00 0.00 26 ILE A O 3
ATOM 1273 N N . TRP A 1 26 ? -1.494 -5.072 -6.594 1.00 0.00 27 TRP A N 3
ATOM 1274 C CA . TRP A 1 26 ? -1.779 -4.292 -7.822 1.00 0.00 27 TRP A CA 3
ATOM 1275 C C . TRP A 1 26 ? -2.163 -5.186 -9.021 1.00 0.00 27 TRP A C 3
ATOM 1276 O O . TRP A 1 26 ? -2.007 -4.795 -10.186 1.00 0.00 27 TRP A O 3
ATOM 1297 N N . GLN A 1 27 ? -2.686 -6.375 -8.717 1.00 0.00 28 GLN A N 3
ATOM 1298 C CA . GLN A 1 27 ? -3.131 -7.314 -9.748 1.00 0.00 28 GLN A CA 3
ATOM 1299 C C . GLN A 1 27 ? -4.648 -7.192 -9.928 1.00 0.00 28 GLN A C 3
ATOM 1300 O O . GLN A 1 27 ? -5.291 -8.007 -10.602 1.00 0.00 28 GLN A O 3
ATOM 1314 N N . LEU A 1 28 ? -5.186 -6.136 -9.317 1.00 0.00 29 LEU A N 3
ATOM 1315 C CA . LEU A 1 28 ? -6.615 -5.818 -9.355 1.00 0.00 29 LEU A CA 3
ATOM 1316 C C . LEU A 1 28 ? -6.821 -4.303 -9.315 1.00 0.00 29 LEU A C 3
ATOM 1317 O O . LEU A 1 28 ? -7.530 -3.748 -10.160 1.00 0.00 29 LEU A O 3
ATOM 1333 N N . THR A 1 29 ? -6.194 -3.644 -8.326 1.00 0.00 30 THR A N 3
ATOM 1334 C CA . THR A 1 29 ? -6.301 -2.198 -8.157 1.00 0.00 30 THR A CA 3
ATOM 1335 C C . THR A 1 29 ? -5.018 -1.575 -7.606 1.00 0.00 30 THR A C 3
ATOM 1336 O O . THR A 1 29 ? -4.510 -0.613 -8.183 1.00 0.00 30 THR A O 3
ATOM 1347 N N . ASP A 1 30 ? -4.519 -2.138 -6.480 1.00 0.00 31 ASP A N 3
ATOM 1348 C CA . ASP A 1 30 ? -3.299 -1.686 -5.750 1.00 0.00 31 ASP A CA 3
ATOM 1349 C C . ASP A 1 30 ? -3.580 -1.720 -4.241 1.00 0.00 31 ASP A C 3
ATOM 1350 O O . ASP A 1 30 ? -3.356 -0.739 -3.519 1.00 0.00 31 ASP A O 3
ATOM 1359 N N . ARG A 1 31 ? -4.072 -2.872 -3.775 1.00 0.00 32 ARG A N 3
ATOM 1360 C CA . ARG A 1 31 ? -4.413 -3.066 -2.358 1.00 0.00 32 ARG A CA 3
ATOM 1361 C C . ARG A 1 31 ? -3.213 -3.556 -1.549 1.00 0.00 32 ARG A C 3
ATOM 1362 O O . ARG A 1 31 ? -2.354 -4.274 -2.071 1.00 0.00 32 ARG A O 3
ATOM 1383 N N . CYS A 1 32 ? -3.171 -3.156 -0.271 1.00 0.00 33 CYS A N 3
ATOM 1384 C CA . CYS A 1 32 ? -2.091 -3.544 0.638 1.00 0.00 33 CYS A CA 3
ATOM 1385 C C . CYS A 1 32 ? -2.477 -4.780 1.452 1.00 0.00 33 CYS A C 3
ATOM 1386 O O . CYS A 1 32 ? -3.469 -4.768 2.189 1.00 0.00 33 CYS A O 3
ATOM 1393 N N . VAL A 1 33 ? -1.693 -5.849 1.286 1.00 0.00 34 VAL A N 3
ATOM 1394 C CA . VAL A 1 33 ? -1.912 -7.114 2.003 1.00 0.00 34 VAL A CA 3
ATOM 1395 C C . VAL A 1 33 ? -0.577 -7.616 2.568 1.00 0.00 34 VAL A C 3
ATOM 1396 O O . VAL A 1 33 ? 0.479 -7.058 2.256 1.00 0.00 34 VAL A O 3
ATOM 1409 N N . GLY A 1 34 ? -0.629 -8.662 3.401 1.00 0.00 35 GLY A N 3
ATOM 1410 C CA . GLY A 1 34 ? 0.583 -9.215 3.987 1.00 0.00 35 GLY A CA 3
ATOM 1411 C C . GLY A 1 34 ? 0.361 -9.805 5.363 1.00 0.00 35 GLY A C 3
ATOM 1412 O O . GLY A 1 34 ? -0.431 -10.738 5.522 1.00 0.00 35 GLY A O 3
ATOM 1416 N N . ASN A 1 35 ? 1.068 -9.254 6.357 1.00 0.00 36 ASN A N 3
ATOM 1417 C CA . ASN A 1 35 ? 0.968 -9.728 7.746 1.00 0.00 36 ASN A CA 3
ATOM 1418 C C . ASN A 1 35 ? 0.808 -8.558 8.735 1.00 0.00 36 ASN A C 3
ATOM 1419 O O . ASN A 1 35 ? 1.192 -8.655 9.907 1.00 0.00 36 ASN A O 3
ATOM 1430 N N . CYS A 1 36 ? 0.212 -7.465 8.251 1.00 0.00 37 CYS A N 3
ATOM 1431 C CA . CYS A 1 36 ? -0.010 -6.272 9.061 1.00 0.00 37 CYS A CA 3
ATOM 1432 C C . CYS A 1 36 ? -1.503 -6.028 9.279 1.00 0.00 37 CYS A C 3
ATOM 1433 O O . CYS A 1 36 ? -2.231 -5.851 8.277 1.00 0.00 37 CYS A O 3
ATOM 1441 N N . GLU A 1 1 ? -3.508 12.606 6.980 1.00 0.00 2 GLU A N 4
ATOM 1442 C CA . GLU A 1 1 ? -2.577 11.596 6.476 1.00 0.00 2 GLU A CA 4
ATOM 1443 C C . GLU A 1 1 ? -1.146 12.124 6.481 1.00 0.00 2 GLU A C 4
ATOM 1444 O O . GLU A 1 1 ? -0.883 13.225 5.988 1.00 0.00 2 GLU A O 4
ATOM 1456 N N . GLY A 1 2 ? -0.233 11.327 7.044 1.00 0.00 3 GLY A N 4
ATOM 1457 C CA . GLY A 1 2 ? 1.170 11.711 7.114 1.00 0.00 3 GLY A CA 4
ATOM 1458 C C . GLY A 1 2 ? 2.029 10.943 6.129 1.00 0.00 3 GLY A C 4
ATOM 1459 O O . GLY A 1 2 ? 2.265 11.410 5.010 1.00 0.00 3 GLY A O 4
ATOM 1463 N N . GLU A 1 3 ? 2.495 9.760 6.551 1.00 0.00 4 GLU A N 4
ATOM 1464 C CA . GLU A 1 3 ? 3.335 8.900 5.716 1.00 0.00 4 GLU A CA 4
ATOM 1465 C C . GLU A 1 3 ? 2.977 7.432 5.927 1.00 0.00 4 GLU A C 4
ATOM 1466 O O . GLU A 1 3 ? 3.521 6.755 6.807 1.00 0.00 4 GLU A O 4
ATOM 1478 N N . CYS A 1 4 ? 2.018 6.971 5.107 1.00 0.00 5 CYS A N 4
ATOM 1479 C CA . CYS A 1 4 ? 1.488 5.578 5.104 1.00 0.00 5 CYS A CA 4
ATOM 1480 C C . CYS A 1 4 ? 1.051 5.076 6.486 1.00 0.00 5 CYS A C 4
ATOM 1481 O O . CYS A 1 4 ? 1.354 5.684 7.516 1.00 0.00 5 CYS A O 4
ATOM 1488 N N . SER A 1 5 ? 0.313 3.955 6.484 1.00 0.00 6 SER A N 4
ATOM 1489 C CA . SER A 1 5 ? -0.187 3.339 7.716 1.00 0.00 6 SER A CA 4
ATOM 1490 C C . SER A 1 5 ? -0.406 1.834 7.527 1.00 0.00 6 SER A C 4
ATOM 1491 O O . SER A 1 5 ? -0.574 1.388 6.387 1.00 0.00 6 SER A O 4
ATOM 1499 N N . PRO A 1 6 ? -0.404 1.003 8.630 1.00 0.00 7 PRO A N 4
ATOM 1500 C CA . PRO A 1 6 ? -0.650 -0.449 8.515 1.00 0.00 7 PRO A CA 4
ATOM 1501 C C . PRO A 1 6 ? -2.019 -0.704 7.889 1.00 0.00 7 PRO A C 4
ATOM 1502 O O . PRO A 1 6 ? -3.063 -0.526 8.529 1.00 0.00 7 PRO A O 4
ATOM 1513 N N . LEU A 1 7 ? -1.992 -1.107 6.610 1.00 0.00 8 LEU A N 4
ATOM 1514 C CA . LEU A 1 7 ? -3.199 -1.325 5.799 1.00 0.00 8 LEU A CA 4
ATOM 1515 C C . LEU A 1 7 ? -4.035 -0.045 5.747 1.00 0.00 8 LEU A C 4
ATOM 1516 O O . LEU A 1 7 ? -4.936 0.179 6.567 1.00 0.00 8 LEU A O 4
ATOM 1532 N N . GLY A 1 8 ? -3.691 0.796 4.776 1.00 0.00 9 GLY A N 4
ATOM 1533 C CA . GLY A 1 8 ? -4.353 2.079 4.607 1.00 0.00 9 GLY A CA 4
ATOM 1534 C C . GLY A 1 8 ? -3.954 2.787 3.328 1.00 0.00 9 GLY A C 4
ATOM 1535 O O . GLY A 1 8 ? -4.740 2.823 2.376 1.00 0.00 9 GLY A O 4
ATOM 1539 N N . GLU A 1 9 ? -2.730 3.357 3.293 1.00 0.00 10 GLU A N 4
ATOM 1540 C CA . GLU A 1 9 ? -2.250 4.071 2.101 1.00 0.00 10 GLU A CA 4
ATOM 1541 C C . GLU A 1 9 ? -1.842 3.100 0.973 1.00 0.00 10 GLU A C 4
ATOM 1542 O O . GLU A 1 9 ? -1.012 2.215 1.202 1.00 0.00 10 GLU A O 4
ATOM 1554 N N . PRO A 1 10 ? -2.425 3.241 -0.269 1.00 0.00 11 PRO A N 4
ATOM 1555 C CA . PRO A 1 10 ? -2.099 2.359 -1.420 1.00 0.00 11 PRO A CA 4
ATOM 1556 C C . PRO A 1 10 ? -0.604 2.316 -1.752 1.00 0.00 11 PRO A C 4
ATOM 1557 O O . PRO A 1 10 ? 0.152 3.204 -1.352 1.00 0.00 11 PRO A O 4
ATOM 1568 N N . CYS A 1 11 ? -0.200 1.275 -2.490 1.00 0.00 12 CYS A N 4
ATOM 1569 C CA . CYS A 1 11 ? 1.200 1.083 -2.886 1.00 0.00 12 CYS A CA 4
ATOM 1570 C C . CYS A 1 11 ? 1.500 1.704 -4.263 1.00 0.00 12 CYS A C 4
ATOM 1571 O O . CYS A 1 11 ? 2.611 1.555 -4.788 1.00 0.00 12 CYS A O 4
ATOM 1578 N N . ALA A 1 12 ? 0.515 2.414 -4.831 1.00 0.00 13 ALA A N 4
ATOM 1579 C CA . ALA A 1 12 ? 0.666 3.050 -6.146 1.00 0.00 13 ALA A CA 4
ATOM 1580 C C . ALA A 1 12 ? 1.247 4.463 -6.045 1.00 0.00 13 ALA A C 4
ATOM 1581 O O . ALA A 1 12 ? 1.208 5.248 -7.003 1.00 0.00 13 ALA A O 4
ATOM 1588 N N . GLY A 1 13 ? 1.804 4.754 -4.878 1.00 0.00 14 GLY A N 4
ATOM 1589 C CA . GLY A 1 13 ? 2.412 6.055 -4.606 1.00 0.00 14 GLY A CA 4
ATOM 1590 C C . GLY A 1 13 ? 1.400 7.111 -4.200 1.00 0.00 14 GLY A C 4
ATOM 1591 O O . GLY A 1 13 ? 1.485 8.260 -4.645 1.00 0.00 14 GLY A O 4
ATOM 1595 N N . ASN A 1 14 ? 0.443 6.717 -3.353 1.00 0.00 15 ASN A N 4
ATOM 1596 C CA . ASN A 1 14 ? -0.599 7.628 -2.880 1.00 0.00 15 ASN A CA 4
ATOM 1597 C C . ASN A 1 14 ? -0.708 7.599 -1.341 1.00 0.00 15 ASN A C 4
ATOM 1598 O O . ASN A 1 14 ? -1.337 6.690 -0.785 1.00 0.00 15 ASN A O 4
ATOM 1609 N N . PRO A 1 15 ? -0.078 8.578 -0.612 1.00 0.00 16 PRO A N 4
ATOM 1610 C CA . PRO A 1 15 ? 0.728 9.688 -1.183 1.00 0.00 16 PRO A CA 4
ATOM 1611 C C . PRO A 1 15 ? 2.105 9.234 -1.683 1.00 0.00 16 PRO A C 4
ATOM 1612 O O . PRO A 1 15 ? 2.710 9.894 -2.534 1.00 0.00 16 PRO A O 4
ATOM 1623 N N . TRP A 1 16 ? 2.587 8.103 -1.144 1.00 0.00 17 TRP A N 4
ATOM 1624 C CA . TRP A 1 16 ? 3.894 7.545 -1.511 1.00 0.00 17 TRP A CA 4
ATOM 1625 C C . TRP A 1 16 ? 3.847 6.018 -1.576 1.00 0.00 17 TRP A C 4
ATOM 1626 O O . TRP A 1 16 ? 4.503 5.410 -2.426 1.00 0.00 17 TRP A O 4
ATOM 1647 N N . GLY A 1 17 ? 3.067 5.412 -0.671 1.00 0.00 18 GLY A N 4
ATOM 1648 C CA . GLY A 1 17 ? 2.941 3.962 -0.630 1.00 0.00 18 GLY A CA 4
ATOM 1649 C C . GLY A 1 17 ? 2.480 3.448 0.716 1.00 0.00 18 GLY A C 4
ATOM 1650 O O . GLY A 1 17 ? 1.934 4.205 1.523 1.00 0.00 18 GLY A O 4
ATOM 1654 N N . CYS A 1 18 ? 2.690 2.148 0.942 1.00 0.00 19 CYS A N 4
ATOM 1655 C CA . CYS A 1 18 ? 2.316 1.498 2.193 1.00 0.00 19 CYS A CA 4
ATOM 1656 C C . CYS A 1 18 ? 3.542 1.321 3.079 1.00 0.00 19 CYS A C 4
ATOM 1657 O O . CYS A 1 18 ? 4.625 0.979 2.596 1.00 0.00 19 CYS A O 4
ATOM 1664 N N . CYS A 1 19 ? 3.354 1.559 4.379 1.00 0.00 20 CYS A N 4
ATOM 1665 C CA . CYS A 1 19 ? 4.424 1.440 5.383 1.00 0.00 20 CYS A CA 4
ATOM 1666 C C . CYS A 1 19 ? 4.991 0.005 5.459 1.00 0.00 20 CYS A C 4
ATOM 1667 O O . CYS A 1 19 ? 4.298 -0.940 5.071 1.00 0.00 20 CYS A O 4
ATOM 1674 N N . PRO A 1 20 ? 6.262 -0.183 5.956 1.00 0.00 21 PRO A N 4
ATOM 1675 C CA . PRO A 1 20 ? 6.909 -1.515 6.070 1.00 0.00 21 PRO A CA 4
ATOM 1676 C C . PRO A 1 20 ? 6.041 -2.565 6.769 1.00 0.00 21 PRO A C 4
ATOM 1677 O O . PRO A 1 20 ? 5.363 -2.266 7.757 1.00 0.00 21 PRO A O 4
ATOM 1688 N N . GLY A 1 21 ? 6.078 -3.789 6.235 1.00 0.00 22 GLY A N 4
ATOM 1689 C CA . GLY A 1 21 ? 5.291 -4.886 6.782 1.00 0.00 22 GLY A CA 4
ATOM 1690 C C . GLY A 1 21 ? 4.201 -5.344 5.826 1.00 0.00 22 GLY A C 4
ATOM 1691 O O . GLY A 1 21 ? 3.812 -6.515 5.837 1.00 0.00 22 GLY A O 4
ATOM 1695 N N . CYS A 1 22 ? 3.715 -4.408 5.001 1.00 0.00 23 CYS A N 4
ATOM 1696 C CA . CYS A 1 22 ? 2.666 -4.686 4.019 1.00 0.00 23 CYS A CA 4
ATOM 1697 C C . CYS A 1 22 ? 3.266 -4.903 2.633 1.00 0.00 23 CYS A C 4
ATOM 1698 O O . CYS A 1 22 ? 4.158 -4.158 2.217 1.00 0.00 23 CYS A O 4
ATOM 1705 N N . ILE A 1 23 ? 2.772 -5.926 1.925 1.00 0.00 24 ILE A N 4
ATOM 1706 C CA . ILE A 1 23 ? 3.247 -6.232 0.570 1.00 0.00 24 ILE A CA 4
ATOM 1707 C C . ILE A 1 23 ? 2.281 -5.677 -0.480 1.00 0.00 24 ILE A C 4
ATOM 1708 O O . ILE A 1 23 ? 1.092 -5.469 -0.197 1.00 0.00 24 ILE A O 4
ATOM 1724 N N . CYS A 1 24 ? 2.803 -5.451 -1.689 1.00 0.00 25 CYS A N 4
ATOM 1725 C CA . CYS A 1 24 ? 2.017 -4.898 -2.791 1.00 0.00 25 CYS A CA 4
ATOM 1726 C C . CYS A 1 24 ? 1.654 -5.969 -3.815 1.00 0.00 25 CYS A C 4
ATOM 1727 O O . CYS A 1 24 ? 2.470 -6.839 -4.132 1.00 0.00 25 CYS A O 4
ATOM 1734 N N . ILE A 1 25 ? 0.420 -5.889 -4.323 1.00 0.00 26 ILE A N 4
ATOM 1735 C CA . ILE A 1 25 ? -0.085 -6.825 -5.319 1.00 0.00 26 ILE A CA 4
ATOM 1736 C C . ILE A 1 25 ? -0.328 -6.122 -6.657 1.00 0.00 26 ILE A C 4
ATOM 1737 O O . ILE A 1 25 ? 0.365 -6.385 -7.643 1.00 0.00 26 ILE A O 4
ATOM 1753 N N . TRP A 1 26 ? -1.329 -5.221 -6.668 1.00 0.00 27 TRP A N 4
ATOM 1754 C CA . TRP A 1 26 ? -1.720 -4.424 -7.856 1.00 0.00 27 TRP A CA 4
ATOM 1755 C C . TRP A 1 26 ? -2.123 -5.316 -9.049 1.00 0.00 27 TRP A C 4
ATOM 1756 O O . TRP A 1 26 ? -1.974 -4.927 -10.215 1.00 0.00 27 TRP A O 4
ATOM 1777 N N . GLN A 1 27 ? -2.656 -6.503 -8.739 1.00 0.00 28 GLN A N 4
ATOM 1778 C CA . GLN A 1 27 ? -3.103 -7.444 -9.771 1.00 0.00 28 GLN A CA 4
ATOM 1779 C C . GLN A 1 27 ? -4.582 -7.221 -10.103 1.00 0.00 28 GLN A C 4
ATOM 1780 O O . GLN A 1 27 ? -5.227 -8.047 -10.763 1.00 0.00 28 GLN A O 4
ATOM 1794 N N . LEU A 1 28 ? -5.093 -6.070 -9.650 1.00 0.00 29 LEU A N 4
ATOM 1795 C CA . LEU A 1 28 ? -6.493 -5.669 -9.864 1.00 0.00 29 LEU A CA 4
ATOM 1796 C C . LEU A 1 28 ? -6.687 -4.166 -9.635 1.00 0.00 29 LEU A C 4
ATOM 1797 O O . LEU A 1 28 ? -7.337 -3.494 -10.443 1.00 0.00 29 LEU A O 4
ATOM 1813 N N . THR A 1 29 ? -6.123 -3.648 -8.534 1.00 0.00 30 THR A N 4
ATOM 1814 C CA . THR A 1 29 ? -6.258 -2.232 -8.185 1.00 0.00 30 THR A CA 4
ATOM 1815 C C . THR A 1 29 ? -4.975 -1.622 -7.613 1.00 0.00 30 THR A C 4
ATOM 1816 O O . THR A 1 29 ? -4.566 -0.543 -8.047 1.00 0.00 30 THR A O 4
ATOM 1827 N N . ASP A 1 30 ? -4.365 -2.330 -6.638 1.00 0.00 31 ASP A N 4
ATOM 1828 C CA . ASP A 1 30 ? -3.132 -1.919 -5.905 1.00 0.00 31 ASP A CA 4
ATOM 1829 C C . ASP A 1 30 ? -3.483 -1.692 -4.431 1.00 0.00 31 ASP A C 4
ATOM 1830 O O . ASP A 1 30 ? -3.352 -0.586 -3.890 1.00 0.00 31 ASP A O 4
ATOM 1839 N N . ARG A 1 31 ? -3.947 -2.771 -3.798 1.00 0.00 32 ARG A N 4
ATOM 1840 C CA . ARG A 1 31 ? -4.331 -2.747 -2.384 1.00 0.00 32 ARG A CA 4
ATOM 1841 C C . ARG A 1 31 ? -3.217 -3.316 -1.508 1.00 0.00 32 ARG A C 4
ATOM 1842 O O . ARG A 1 31 ? -2.409 -4.128 -1.970 1.00 0.00 32 ARG A O 4
ATOM 1863 N N . CYS A 1 32 ? -3.184 -2.881 -0.239 1.00 0.00 33 CYS A N 4
ATOM 1864 C CA . CYS A 1 32 ? -2.173 -3.338 0.720 1.00 0.00 33 CYS A CA 4
ATOM 1865 C C . CYS A 1 32 ? -2.610 -4.628 1.412 1.00 0.00 33 CYS A C 4
ATOM 1866 O O . CYS A 1 32 ? -3.691 -4.689 2.007 1.00 0.00 33 CYS A O 4
ATOM 1873 N N . VAL A 1 33 ? -1.764 -5.658 1.310 1.00 0.00 34 VAL A N 4
ATOM 1874 C CA . VAL A 1 33 ? -2.033 -6.959 1.919 1.00 0.00 34 VAL A CA 4
ATOM 1875 C C . VAL A 1 33 ? -0.777 -7.508 2.594 1.00 0.00 34 VAL A C 4
ATOM 1876 O O . VAL A 1 33 ? 0.324 -7.004 2.364 1.00 0.00 34 VAL A O 4
ATOM 1889 N N . GLY A 1 34 ? -0.952 -8.533 3.438 1.00 0.00 35 GLY A N 4
ATOM 1890 C CA . GLY A 1 34 ? 0.177 -9.138 4.131 1.00 0.00 35 GLY A CA 4
ATOM 1891 C C . GLY A 1 34 ? -0.159 -9.560 5.546 1.00 0.00 35 GLY A C 4
ATOM 1892 O O . GLY A 1 34 ? -1.099 -10.330 5.762 1.00 0.00 35 GLY A O 4
ATOM 1896 N N . ASN A 1 35 ? 0.616 -9.048 6.509 1.00 0.00 36 ASN A N 4
ATOM 1897 C CA . ASN A 1 35 ? 0.421 -9.370 7.927 1.00 0.00 36 ASN A CA 4
ATOM 1898 C C . ASN A 1 35 ? 0.374 -8.090 8.782 1.00 0.00 36 ASN A C 4
ATOM 1899 O O . ASN A 1 35 ? 0.719 -8.103 9.971 1.00 0.00 36 ASN A O 4
ATOM 1910 N N . CYS A 1 36 ? -0.084 -6.996 8.166 1.00 0.00 37 CYS A N 4
ATOM 1911 C CA . CYS A 1 36 ? -0.186 -5.705 8.839 1.00 0.00 37 CYS A CA 4
ATOM 1912 C C . CYS A 1 36 ? -1.648 -5.304 9.034 1.00 0.00 37 CYS A C 4
ATOM 1913 O O . CYS A 1 36 ? -2.061 -5.133 10.199 1.00 0.00 37 CYS A O 4
ATOM 1921 N N . GLU A 1 1 ? 1.941 15.323 1.852 1.00 0.00 2 GLU A N 5
ATOM 1922 C CA . GLU A 1 1 ? 1.986 14.001 1.227 1.00 0.00 2 GLU A CA 5
ATOM 1923 C C . GLU A 1 1 ? 3.198 13.212 1.712 1.00 0.00 2 GLU A C 5
ATOM 1924 O O . GLU A 1 1 ? 4.243 13.793 2.020 1.00 0.00 2 GLU A O 5
ATOM 1936 N N . GLY A 1 2 ? 3.043 11.885 1.774 1.00 0.00 3 GLY A N 5
ATOM 1937 C CA . GLY A 1 2 ? 4.120 11.014 2.221 1.00 0.00 3 GLY A CA 5
ATOM 1938 C C . GLY A 1 2 ? 3.911 10.517 3.638 1.00 0.00 3 GLY A C 5
ATOM 1939 O O . GLY A 1 2 ? 4.756 10.740 4.509 1.00 0.00 3 GLY A O 5
ATOM 1943 N N . GLU A 1 3 ? 2.774 9.841 3.862 1.00 0.00 4 GLU A N 5
ATOM 1944 C CA . GLU A 1 3 ? 2.420 9.298 5.173 1.00 0.00 4 GLU A CA 5
ATOM 1945 C C . GLU A 1 3 ? 1.561 8.046 5.017 1.00 0.00 4 GLU A C 5
ATOM 1946 O O . GLU A 1 3 ? 0.339 8.118 4.833 1.00 0.00 4 GLU A O 5
ATOM 1958 N N . CYS A 1 4 ? 2.236 6.899 5.067 1.00 0.00 5 CYS A N 5
ATOM 1959 C CA . CYS A 1 4 ? 1.588 5.588 4.940 1.00 0.00 5 CYS A CA 5
ATOM 1960 C C . CYS A 1 4 ? 1.067 5.089 6.282 1.00 0.00 5 CYS A C 5
ATOM 1961 O O . CYS A 1 4 ? 1.580 5.468 7.339 1.00 0.00 5 CYS A O 5
ATOM 1968 N N . SER A 1 5 ? 0.041 4.241 6.217 1.00 0.00 6 SER A N 5
ATOM 1969 C CA . SER A 1 5 ? -0.566 3.665 7.408 1.00 0.00 6 SER A CA 5
ATOM 1970 C C . SER A 1 5 ? -0.628 2.139 7.293 1.00 0.00 6 SER A C 5
ATOM 1971 O O . SER A 1 5 ? -0.597 1.623 6.170 1.00 0.00 6 SER A O 5
ATOM 1979 N N . PRO A 1 6 ? -0.706 1.369 8.436 1.00 0.00 7 PRO A N 5
ATOM 1980 C CA . PRO A 1 6 ? -0.798 -0.105 8.377 1.00 0.00 7 PRO A CA 5
ATOM 1981 C C . PRO A 1 6 ? -2.000 -0.531 7.541 1.00 0.00 7 PRO A C 5
ATOM 1982 O O . PRO A 1 6 ? -3.152 -0.495 7.994 1.00 0.00 7 PRO A O 5
ATOM 1993 N N . LEU A 1 7 ? -1.705 -0.915 6.293 1.00 0.00 8 LEU A N 5
ATOM 1994 C CA . LEU A 1 7 ? -2.718 -1.289 5.293 1.00 0.00 8 LEU A CA 5
ATOM 1995 C C . LEU A 1 7 ? -3.662 -0.108 5.052 1.00 0.00 8 LEU A C 5
ATOM 1996 O O . LEU A 1 7 ? -4.679 0.054 5.740 1.00 0.00 8 LEU A O 5
ATOM 2012 N N . GLY A 1 8 ? -3.288 0.722 4.078 1.00 0.00 9 GLY A N 5
ATOM 2013 C CA . GLY A 1 8 ? -4.063 1.917 3.770 1.00 0.00 9 GLY A CA 5
ATOM 2014 C C . GLY A 1 8 ? -3.585 2.668 2.537 1.00 0.00 9 GLY A C 5
ATOM 2015 O O . GLY A 1 8 ? -4.249 2.614 1.499 1.00 0.00 9 GLY A O 5
ATOM 2019 N N . GLU A 1 9 ? -2.434 3.380 2.643 1.00 0.00 10 GLU A N 5
ATOM 2020 C CA . GLU A 1 9 ? -1.897 4.170 1.508 1.00 0.00 10 GLU A CA 5
ATOM 2021 C C . GLU A 1 9 ? -1.703 3.335 0.218 1.00 0.00 10 GLU A C 5
ATOM 2022 O O . GLU A 1 9 ? -1.352 2.155 0.306 1.00 0.00 10 GLU A O 5
ATOM 2034 N N . PRO A 1 10 ? -1.932 3.934 -1.003 1.00 0.00 11 PRO A N 5
ATOM 2035 C CA . PRO A 1 10 ? -1.763 3.224 -2.290 1.00 0.00 11 PRO A CA 5
ATOM 2036 C C . PRO A 1 10 ? -0.296 3.121 -2.714 1.00 0.00 11 PRO A C 5
ATOM 2037 O O . PRO A 1 10 ? 0.507 4.002 -2.400 1.00 0.00 11 PRO A O 5
ATOM 2048 N N . CYS A 1 11 ? 0.030 2.051 -3.449 1.00 0.00 12 CYS A N 5
ATOM 2049 C CA . CYS A 1 11 ? 1.401 1.802 -3.915 1.00 0.00 12 CYS A CA 5
ATOM 2050 C C . CYS A 1 11 ? 1.674 2.418 -5.300 1.00 0.00 12 CYS A C 5
ATOM 2051 O O . CYS A 1 11 ? 2.675 2.085 -5.949 1.00 0.00 12 CYS A O 5
ATOM 2058 N N . ALA A 1 12 ? 0.794 3.330 -5.737 1.00 0.00 13 ALA A N 5
ATOM 2059 C CA . ALA A 1 12 ? 0.945 3.996 -7.035 1.00 0.00 13 ALA A CA 5
ATOM 2060 C C . ALA A 1 12 ? 0.805 5.511 -6.900 1.00 0.00 13 ALA A C 5
ATOM 2061 O O . ALA A 1 12 ? -0.240 6.011 -6.467 1.00 0.00 13 ALA A O 5
ATOM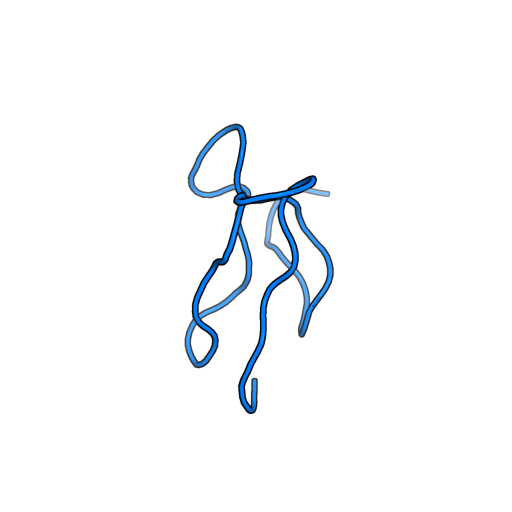 2068 N N . GLY A 1 13 ? 1.873 6.230 -7.266 1.00 0.00 14 GLY A N 5
ATOM 2069 C CA . GLY A 1 13 ? 1.870 7.684 -7.196 1.00 0.00 14 GLY A CA 5
ATOM 2070 C C . GLY A 1 13 ? 3.267 8.270 -7.230 1.00 0.00 14 GLY A C 5
ATOM 2071 O O . GLY A 1 13 ? 3.647 8.927 -8.205 1.00 0.00 14 GLY A O 5
ATOM 2075 N N . ASN A 1 14 ? 4.028 8.027 -6.160 1.00 0.00 15 ASN A N 5
ATOM 2076 C CA . ASN A 1 14 ? 5.400 8.528 -6.037 1.00 0.00 15 ASN A CA 5
ATOM 2077 C C . ASN A 1 14 ? 6.453 7.509 -6.538 1.00 0.00 15 ASN A C 5
ATOM 2078 O O . ASN A 1 14 ? 7.424 7.920 -7.180 1.00 0.00 15 ASN A O 5
ATOM 2089 N N . PRO A 1 15 ? 6.297 6.175 -6.264 1.00 0.00 16 PRO A N 5
ATOM 2090 C CA . PRO A 1 15 ? 5.176 5.596 -5.510 1.00 0.00 16 PRO A CA 5
ATOM 2091 C C . PRO A 1 15 ? 5.384 5.613 -3.992 1.00 0.00 16 PRO A C 5
ATOM 2092 O O . PRO A 1 15 ? 6.505 5.429 -3.508 1.00 0.00 16 PRO A O 5
ATOM 2103 N N . TRP A 1 16 ? 4.288 5.837 -3.263 1.00 0.00 17 TRP A N 5
ATOM 2104 C CA . TRP A 1 16 ? 4.304 5.870 -1.798 1.00 0.00 17 TRP A CA 5
ATOM 2105 C C . TRP A 1 16 ? 3.201 4.960 -1.246 1.00 0.00 17 TRP A C 5
ATOM 2106 O O . TRP A 1 16 ? 2.115 5.416 -0.866 1.00 0.00 17 TRP A O 5
ATOM 2127 N N . GLY A 1 17 ? 3.500 3.657 -1.216 1.00 0.00 18 GLY A N 5
ATOM 2128 C CA . GLY A 1 17 ? 2.549 2.656 -0.741 1.00 0.00 18 GLY A CA 5
ATOM 2129 C C . GLY A 1 17 ? 2.454 2.556 0.761 1.00 0.00 18 GLY A C 5
ATOM 2130 O O . GLY A 1 17 ? 2.716 3.525 1.478 1.00 0.00 18 GLY A O 5
ATOM 2134 N N . CYS A 1 18 ? 2.075 1.361 1.225 1.00 0.00 19 CYS A N 5
ATOM 2135 C CA . CYS A 1 18 ? 1.912 1.077 2.648 1.00 0.00 19 CYS A CA 5
ATOM 2136 C C . CYS A 1 18 ? 3.259 0.952 3.356 1.00 0.00 19 CYS A C 5
ATOM 2137 O O . CYS A 1 18 ? 4.221 0.422 2.792 1.00 0.00 19 CYS A O 5
ATOM 2144 N N . CYS A 1 19 ? 3.303 1.460 4.594 1.00 0.00 20 CYS A N 5
ATOM 2145 C CA . CYS A 1 19 ? 4.507 1.435 5.448 1.00 0.00 20 CYS A CA 5
ATOM 2146 C C . CYS A 1 19 ? 5.111 0.016 5.560 1.00 0.00 20 CYS A C 5
ATOM 2147 O O . CYS A 1 19 ? 4.390 -0.965 5.354 1.00 0.00 20 CYS A O 5
ATOM 2154 N N . PRO A 1 20 ? 6.444 -0.122 5.884 1.00 0.00 21 PRO A N 5
ATOM 2155 C CA . PRO A 1 20 ? 7.122 -1.437 6.013 1.00 0.00 21 PRO A CA 5
ATOM 2156 C C . PRO A 1 20 ? 6.367 -2.432 6.901 1.00 0.00 21 PRO A C 5
ATOM 2157 O O . PRO A 1 20 ? 5.987 -2.112 8.032 1.00 0.00 21 PRO A O 5
ATOM 2168 N N . GLY A 1 21 ? 6.161 -3.636 6.359 1.00 0.00 22 GLY A N 5
ATOM 2169 C CA . GLY A 1 21 ? 5.442 -4.687 7.067 1.00 0.00 22 GLY A CA 5
ATOM 2170 C C . GLY A 1 21 ? 4.376 -5.338 6.199 1.00 0.00 22 GLY A C 5
ATOM 2171 O O . GLY A 1 21 ? 4.002 -6.491 6.430 1.00 0.00 22 GLY A O 5
ATOM 2175 N N . CYS A 1 22 ? 3.893 -4.586 5.200 1.00 0.00 23 CYS A N 5
ATOM 2176 C CA . CYS A 1 22 ? 2.868 -5.069 4.272 1.00 0.00 23 CYS A CA 5
ATOM 2177 C C . CYS A 1 22 ? 3.391 -5.025 2.837 1.00 0.00 23 CYS A C 5
ATOM 2178 O O . CYS A 1 22 ? 4.251 -4.200 2.511 1.00 0.00 23 CYS A O 5
ATOM 2185 N N . ILE A 1 23 ? 2.868 -5.914 1.986 1.00 0.00 24 ILE A N 5
ATOM 2186 C CA . ILE A 1 23 ? 3.276 -5.973 0.576 1.00 0.00 24 ILE A CA 5
ATOM 2187 C C . ILE A 1 23 ? 2.173 -5.446 -0.347 1.00 0.00 24 ILE A C 5
ATOM 2188 O O . ILE A 1 23 ? 0.997 -5.421 0.029 1.00 0.00 24 ILE A O 5
ATOM 2204 N N . CYS A 1 24 ? 2.572 -5.032 -1.555 1.00 0.00 25 CYS A N 5
ATOM 2205 C CA . CYS A 1 24 ? 1.639 -4.492 -2.546 1.00 0.00 25 CYS A CA 5
ATOM 2206 C C . CYS A 1 24 ? 1.270 -5.547 -3.585 1.00 0.00 25 CYS A C 5
ATOM 2207 O O . CYS A 1 24 ? 2.123 -6.328 -4.015 1.00 0.00 25 CYS A O 5
ATOM 2214 N N . ILE A 1 25 ? -0.010 -5.558 -3.980 1.00 0.00 26 ILE A N 5
ATOM 2215 C CA . ILE A 1 25 ? -0.514 -6.501 -4.972 1.00 0.00 26 ILE A CA 5
ATOM 2216 C C . ILE A 1 25 ? -0.603 -5.820 -6.346 1.00 0.00 26 ILE A C 5
ATOM 2217 O O . ILE A 1 25 ? 0.101 -6.208 -7.282 1.00 0.00 26 ILE A O 5
ATOM 2233 N N . TRP A 1 26 ? -1.478 -4.798 -6.450 1.00 0.00 27 TRP A N 5
ATOM 2234 C CA . TRP A 1 26 ? -1.691 -4.019 -7.694 1.00 0.00 27 TRP A CA 5
ATOM 2235 C C . TRP A 1 26 ? -2.181 -4.899 -8.867 1.00 0.00 27 TRP A C 5
ATOM 2236 O O . TRP A 1 26 ? -2.025 -4.542 -10.041 1.00 0.00 27 TRP A O 5
ATOM 2257 N N . GLN A 1 27 ? -2.795 -6.035 -8.529 1.00 0.00 28 GLN A N 5
ATOM 2258 C CA . GLN A 1 27 ? -3.345 -6.952 -9.536 1.00 0.00 28 GLN A CA 5
ATOM 2259 C C . GLN A 1 27 ? -4.844 -6.703 -9.695 1.00 0.00 28 GLN A C 5
ATOM 2260 O O . GLN A 1 27 ? -5.564 -7.459 -10.359 1.00 0.00 28 GLN A O 5
ATOM 2274 N N . LEU A 1 28 ? -5.279 -5.605 -9.079 1.00 0.00 29 LEU A N 5
ATOM 2275 C CA . LEU A 1 28 ? -6.672 -5.160 -9.092 1.00 0.00 29 LEU A CA 5
ATOM 2276 C C . LEU A 1 28 ? -6.730 -3.634 -9.030 1.00 0.00 29 LEU A C 5
ATOM 2277 O O . LEU A 1 28 ? -7.382 -2.998 -9.863 1.00 0.00 29 LEU A O 5
ATOM 2293 N N . THR A 1 29 ? -6.040 -3.058 -8.030 1.00 0.00 30 THR A N 5
ATOM 2294 C CA . THR A 1 29 ? -5.993 -1.614 -7.839 1.00 0.00 30 THR A CA 5
ATOM 2295 C C . T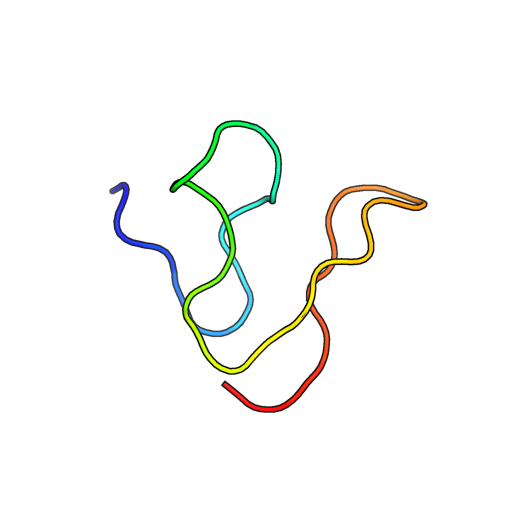HR A 1 29 ? -4.661 -1.152 -7.243 1.00 0.00 30 THR A C 5
ATOM 2296 O O . THR A 1 29 ? -3.982 -0.317 -7.842 1.00 0.00 30 THR A O 5
ATOM 2307 N N . ASP A 1 30 ? -4.308 -1.712 -6.064 1.00 0.00 31 ASP A N 5
ATOM 2308 C CA . ASP A 1 30 ? -3.075 -1.392 -5.289 1.00 0.00 31 ASP A CA 5
ATOM 2309 C C . ASP A 1 30 ? -3.306 -1.737 -3.809 1.00 0.00 31 ASP A C 5
ATOM 2310 O O . ASP A 1 30 ? -2.958 -0.964 -2.906 1.00 0.00 31 ASP A O 5
ATOM 2319 N N . ARG A 1 31 ? -3.884 -2.922 -3.572 1.00 0.00 32 ARG A N 5
ATOM 2320 C CA . ARG A 1 31 ? -4.202 -3.389 -2.213 1.00 0.00 32 ARG A CA 5
ATOM 2321 C C . ARG A 1 31 ? -2.984 -3.985 -1.506 1.00 0.00 32 ARG A C 5
ATOM 2322 O O . ARG A 1 31 ? -2.181 -4.690 -2.123 1.00 0.00 32 ARG A O 5
ATOM 2343 N N . CYS A 1 32 ? -2.863 -3.683 -0.207 1.00 0.00 33 CYS A N 5
ATOM 2344 C CA . CYS A 1 32 ? -1.762 -4.185 0.616 1.00 0.00 33 CYS A CA 5
ATOM 2345 C C . CYS A 1 32 ? -2.219 -5.367 1.465 1.00 0.00 33 CYS A C 5
ATOM 2346 O O . CYS A 1 32 ? -3.256 -5.297 2.131 1.00 0.00 33 CYS A O 5
ATOM 2353 N N . VAL A 1 33 ? -1.445 -6.456 1.418 1.00 0.00 34 VAL A N 5
ATOM 2354 C CA . VAL A 1 33 ? -1.744 -7.669 2.193 1.00 0.00 34 VAL A CA 5
ATOM 2355 C C . VAL A 1 33 ? -0.467 -8.158 2.895 1.00 0.00 34 VAL A C 5
ATOM 2356 O O . VAL A 1 33 ? 0.623 -7.630 2.649 1.00 0.00 34 VAL A O 5
ATOM 2369 N N . GLY A 1 34 ? -0.615 -9.161 3.768 1.00 0.00 35 GLY A N 5
ATOM 2370 C CA . GLY A 1 34 ? 0.521 -9.709 4.495 1.00 0.00 35 GLY A CA 5
ATOM 2371 C C . GLY A 1 34 ? 0.220 -9.915 5.965 1.00 0.00 35 GLY A C 5
ATOM 2372 O O . GLY A 1 34 ? -0.804 -10.511 6.313 1.00 0.00 35 GLY A O 5
ATOM 2376 N N . ASN A 1 35 ? 1.117 -9.418 6.825 1.00 0.00 36 ASN A N 5
ATOM 2377 C CA . ASN A 1 35 ? 0.957 -9.542 8.278 1.00 0.00 36 ASN A CA 5
ATOM 2378 C C . ASN A 1 35 ? 1.386 -8.251 8.983 1.00 0.00 36 ASN A C 5
ATOM 2379 O O . ASN A 1 35 ? 2.519 -8.129 9.468 1.00 0.00 36 ASN A O 5
ATOM 2390 N N . CYS A 1 36 ? 0.470 -7.272 9.007 1.00 0.00 37 CYS A N 5
ATOM 2391 C CA . CYS A 1 36 ? 0.717 -5.977 9.646 1.00 0.00 37 CYS A CA 5
ATOM 2392 C C . CYS A 1 36 ? -0.560 -5.433 10.286 1.00 0.00 37 CYS A C 5
ATOM 2393 O O . CYS A 1 36 ? -0.562 -5.235 11.520 1.00 0.00 37 CYS A O 5
ATOM 2401 N N . GLU A 1 1 ? 8.568 13.268 4.360 1.00 0.00 2 GLU A N 6
ATOM 2402 C CA . GLU A 1 1 ? 8.598 12.131 3.439 1.00 0.00 2 GLU A CA 6
ATOM 2403 C C . GLU A 1 1 ? 8.110 10.860 4.127 1.00 0.00 2 GLU A C 6
ATOM 2404 O O . GLU A 1 1 ? 8.569 10.524 5.223 1.00 0.00 2 GLU A O 6
ATOM 2416 N N . GLY A 1 2 ? 7.177 10.163 3.469 1.00 0.00 3 GLY A N 6
ATOM 2417 C CA . GLY A 1 2 ? 6.626 8.930 4.013 1.00 0.00 3 GLY A CA 6
ATOM 2418 C C . GLY A 1 2 ? 5.284 9.141 4.688 1.00 0.00 3 GLY A C 6
ATOM 2419 O O . GLY A 1 2 ? 5.212 9.765 5.751 1.00 0.00 3 GLY A O 6
ATOM 2423 N N . GLU A 1 3 ? 4.221 8.617 4.062 1.00 0.00 4 GLU A N 6
ATOM 2424 C CA . GLU A 1 3 ? 2.860 8.736 4.586 1.00 0.00 4 GLU A CA 6
ATOM 2425 C C . GLU A 1 3 ? 2.060 7.469 4.297 1.00 0.00 4 GLU A C 6
ATOM 2426 O O . GLU A 1 3 ? 1.449 7.317 3.232 1.00 0.00 4 GLU A O 6
ATOM 2438 N N . CYS A 1 4 ? 2.112 6.551 5.258 1.00 0.00 5 CYS A N 6
ATOM 2439 C CA . CYS A 1 4 ? 1.409 5.268 5.180 1.00 0.00 5 CYS A CA 6
ATOM 2440 C C . CYS A 1 4 ? 0.822 4.881 6.532 1.00 0.00 5 CYS A C 6
ATOM 2441 O O . CYS A 1 4 ? 1.156 5.475 7.562 1.00 0.00 5 CYS A O 6
ATOM 2448 N N . SER A 1 5 ? -0.056 3.874 6.506 1.00 0.00 6 SER A N 6
ATOM 2449 C CA . SER A 1 5 ? -0.712 3.373 7.710 1.00 0.00 6 SER A CA 6
ATOM 2450 C C . SER A 1 5 ? -0.862 1.850 7.627 1.00 0.00 6 SER A C 6
ATOM 2451 O O . SER A 1 5 ? -0.944 1.324 6.513 1.00 0.00 6 SER A O 6
ATOM 2459 N N . PRO A 1 6 ? -0.885 1.095 8.785 1.00 0.00 7 PRO A N 6
ATOM 2460 C CA . PRO A 1 6 ? -1.069 -0.372 8.755 1.00 0.00 7 PRO A CA 6
ATOM 2461 C C . PRO A 1 6 ? -2.332 -0.729 7.977 1.00 0.00 7 PRO A C 6
ATOM 2462 O O . PRO A 1 6 ? -3.457 -0.646 8.488 1.00 0.00 7 PRO A O 6
ATOM 2473 N N . LEU A 1 7 ? -2.115 -1.109 6.712 1.00 0.00 8 LEU A N 6
ATOM 2474 C CA . LEU A 1 7 ? -3.192 -1.405 5.754 1.00 0.00 8 LEU A CA 6
ATOM 2475 C C . LEU A 1 7 ? -4.068 -0.164 5.587 1.00 0.00 8 LEU A C 6
ATOM 2476 O O . LEU A 1 7 ? -4.976 0.092 6.389 1.00 0.00 8 LEU A O 6
ATOM 2492 N N . GLY A 1 8 ? -3.764 0.608 4.546 1.00 0.00 9 GLY A N 6
ATOM 2493 C CA . GLY A 1 8 ? -4.486 1.851 4.307 1.00 0.00 9 GLY A CA 6
ATOM 2494 C C . GLY A 1 8 ? -4.044 2.601 3.063 1.00 0.00 9 GLY A C 6
ATOM 2495 O O . GLY A 1 8 ? -4.756 2.571 2.054 1.00 0.00 9 GLY A O 6
ATOM 2499 N N . GLU A 1 9 ? -2.871 3.280 3.115 1.00 0.00 10 GLU A N 6
ATOM 2500 C CA . GLU A 1 9 ? -2.385 4.058 1.961 1.00 0.00 10 GLU A CA 6
ATOM 2501 C C . GLU A 1 9 ? -2.147 3.185 0.712 1.00 0.00 10 GLU A C 6
ATOM 2502 O O . GLU A 1 9 ? -1.680 2.049 0.836 1.00 0.00 10 GLU A O 6
ATOM 2514 N N . PRO A 1 10 ? -2.470 3.711 -0.517 1.00 0.00 11 PRO A N 6
ATOM 2515 C CA . PRO A 1 10 ? -2.302 2.962 -1.785 1.00 0.00 11 PRO A CA 6
ATOM 2516 C C . PRO A 1 10 ? -0.838 2.653 -2.119 1.00 0.00 11 PRO A C 6
ATOM 2517 O O . PRO A 1 10 ? 0.074 3.260 -1.556 1.00 0.00 11 PRO A O 6
ATOM 2528 N N . CYS A 1 11 ? -0.639 1.707 -3.044 1.00 0.00 12 CYS A N 6
ATOM 2529 C CA . CYS A 1 11 ? 0.700 1.286 -3.467 1.00 0.00 12 CYS A CA 6
ATOM 2530 C C . CYS A 1 11 ? 1.208 2.090 -4.675 1.00 0.00 12 CYS A C 6
ATOM 2531 O O . CYS A 1 11 ? 2.383 1.979 -5.043 1.00 0.00 12 CYS A O 6
ATOM 2538 N N . ALA A 1 12 ? 0.324 2.896 -5.281 1.00 0.00 13 ALA A N 6
ATOM 2539 C CA . ALA A 1 12 ? 0.684 3.709 -6.444 1.00 0.00 13 ALA A CA 6
ATOM 2540 C C . ALA A 1 12 ? 1.114 5.118 -6.033 1.00 0.00 13 ALA A C 6
ATOM 2541 O O . ALA A 1 12 ? 0.303 5.913 -5.542 1.00 0.00 13 ALA A O 6
ATOM 2548 N N . GLY A 1 13 ? 2.406 5.404 -6.228 1.00 0.00 14 GLY A N 6
ATOM 2549 C CA . GLY A 1 13 ? 2.958 6.706 -5.892 1.00 0.00 14 GLY A CA 6
ATOM 2550 C C . GLY A 1 13 ? 4.425 6.625 -5.527 1.00 0.00 14 GLY A C 6
ATOM 2551 O O . GLY A 1 13 ? 5.276 7.166 -6.237 1.00 0.00 14 GLY A O 6
ATOM 2555 N N . ASN A 1 14 ? 4.713 5.921 -4.413 1.00 0.00 15 ASN A N 6
ATOM 2556 C CA . ASN A 1 14 ? 6.083 5.721 -3.878 1.00 0.00 15 ASN A CA 6
ATOM 2557 C C . ASN A 1 14 ? 6.812 7.064 -3.613 1.00 0.00 15 ASN A C 6
ATOM 2558 O O . ASN A 1 14 ? 6.979 7.861 -4.541 1.00 0.00 15 ASN A O 6
ATOM 2569 N N . PRO A 1 15 ? 7.268 7.344 -2.349 1.00 0.00 16 PRO A N 6
ATOM 2570 C CA . PRO A 1 15 ? 7.126 6.459 -1.165 1.00 0.00 16 PRO A CA 6
ATOM 2571 C C . PRO A 1 15 ? 5.730 6.536 -0.515 1.00 0.00 16 PRO A C 6
ATOM 2572 O O . PRO A 1 15 ? 5.579 6.307 0.692 1.00 0.00 16 PRO A O 6
ATOM 2583 N N . TRP A 1 16 ? 4.710 6.834 -1.334 1.00 0.00 17 TRP A N 6
ATOM 2584 C CA . TRP A 1 16 ? 3.322 6.955 -0.861 1.00 0.00 17 TRP A CA 6
ATOM 2585 C C . TRP A 1 16 ? 2.607 5.589 -0.818 1.00 0.00 17 TRP A C 6
ATOM 2586 O O . TRP A 1 16 ? 1.386 5.502 -1.011 1.00 0.00 17 TRP A O 6
ATOM 2607 N N . GLY A 1 17 ? 3.378 4.528 -0.534 1.00 0.00 18 GLY A N 6
ATOM 2608 C CA . GLY A 1 17 ? 2.825 3.181 -0.45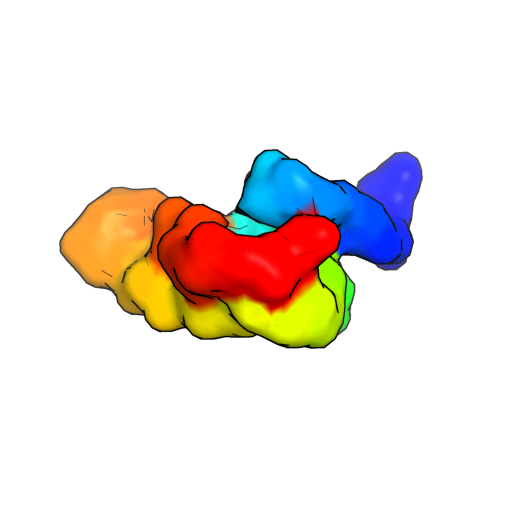7 1.00 0.00 18 GLY A CA 6
ATOM 2609 C C . GLY A 1 17 ? 2.402 2.806 0.944 1.00 0.00 18 GLY A C 6
ATOM 2610 O O . GLY A 1 17 ? 2.066 3.678 1.747 1.00 0.00 18 GLY A O 6
ATOM 2614 N N . CYS A 1 18 ? 2.410 1.501 1.228 1.00 0.00 19 CYS A N 6
ATOM 2615 C CA . CYS A 1 18 ? 2.041 0.988 2.543 1.00 0.00 19 CYS A CA 6
ATOM 2616 C C . CYS A 1 18 ? 3.289 0.766 3.386 1.00 0.00 19 CYS A C 6
ATOM 2617 O O . CYS A 1 18 ? 4.321 0.321 2.877 1.00 0.00 19 CYS A O 6
ATOM 2624 N N . CYS A 1 19 ? 3.176 1.094 4.678 1.00 0.00 20 CYS A N 6
ATOM 2625 C CA . CYS A 1 19 ? 4.277 0.955 5.653 1.00 0.00 20 CYS A CA 6
ATOM 2626 C C . CYS A 1 19 ? 4.914 -0.452 5.631 1.00 0.00 20 CYS A C 6
ATOM 2627 O O . CYS A 1 19 ? 4.246 -1.414 5.243 1.00 0.00 20 CYS A O 6
ATOM 2634 N N . PRO A 1 20 ? 6.223 -0.594 6.040 1.00 0.00 21 PRO A N 6
ATOM 2635 C CA . PRO A 1 20 ? 6.944 -1.893 6.051 1.00 0.00 21 PRO A CA 6
ATOM 2636 C C . PRO A 1 20 ? 6.185 -3.019 6.758 1.00 0.00 21 PRO A C 6
ATOM 2637 O O . PRO A 1 20 ? 5.424 -2.773 7.699 1.00 0.00 21 PRO A O 6
ATOM 2648 N N . GLY A 1 21 ? 6.408 -4.250 6.285 1.00 0.00 22 GLY A N 6
ATOM 2649 C CA . GLY A 1 21 ? 5.745 -5.417 6.848 1.00 0.00 22 GLY A CA 6
ATOM 2650 C C . GLY A 1 21 ? 4.693 -5.994 5.914 1.00 0.00 22 GLY A C 6
ATOM 2651 O O . GLY A 1 21 ? 4.464 -7.207 5.905 1.00 0.00 22 GLY A O 6
ATOM 2655 N N . CYS A 1 22 ? 4.056 -5.114 5.131 1.00 0.00 23 CYS A N 6
ATOM 2656 C CA . CYS A 1 22 ? 3.021 -5.513 4.178 1.00 0.00 23 CYS A CA 6
ATOM 2657 C C . CYS A 1 22 ? 3.570 -5.544 2.749 1.00 0.00 23 CYS A C 6
ATOM 2658 O O . CYS A 1 22 ? 4.548 -4.858 2.437 1.00 0.00 23 CYS A O 6
ATOM 2665 N N . ILE A 1 23 ? 2.926 -6.346 1.892 1.00 0.00 24 ILE A N 6
ATOM 2666 C CA . ILE A 1 23 ? 3.333 -6.486 0.490 1.00 0.00 24 ILE A CA 6
ATOM 2667 C C . ILE A 1 23 ? 2.336 -5.806 -0.455 1.00 0.00 24 ILE A C 6
ATOM 2668 O O . ILE A 1 23 ? 1.175 -5.590 -0.095 1.00 0.00 24 ILE A O 6
ATOM 2684 N N . CYS A 1 24 ? 2.806 -5.486 -1.666 1.00 0.00 25 CYS A N 6
ATOM 2685 C CA . CYS A 1 24 ? 1.984 -4.821 -2.681 1.00 0.00 25 CYS A CA 6
ATOM 2686 C C . CYS A 1 24 ? 1.375 -5.831 -3.653 1.00 0.00 25 CYS A C 6
ATOM 2687 O O . CYS A 1 24 ? 2.043 -6.781 -4.070 1.00 0.00 25 CYS A O 6
ATOM 2694 N N . ILE A 1 25 ? 0.100 -5.611 -4.002 1.00 0.00 26 ILE A N 6
ATOM 2695 C CA . ILE A 1 25 ? -0.621 -6.479 -4.927 1.00 0.00 26 ILE A CA 6
ATOM 2696 C C . ILE A 1 25 ? -0.626 -5.859 -6.336 1.00 0.00 26 ILE A C 6
ATOM 2697 O O . ILE A 1 25 ? 0.092 -6.327 -7.223 1.00 0.00 26 ILE A O 6
ATOM 2713 N N . TRP A 1 26 ? -1.444 -4.800 -6.528 1.00 0.00 27 TRP A N 6
ATOM 2714 C CA . TRP A 1 26 ? -1.571 -4.078 -7.819 1.00 0.00 27 TRP A CA 6
ATOM 2715 C C . TRP A 1 26 ? -1.989 -5.007 -8.980 1.00 0.00 27 TRP A C 6
ATOM 2716 O O . TRP A 1 26 ? -1.767 -4.694 -10.158 1.00 0.00 27 TRP A O 6
ATOM 2737 N N . GLN A 1 27 ? -2.613 -6.131 -8.628 1.00 0.00 28 GLN A N 6
ATOM 2738 C CA . GLN A 1 27 ? -3.096 -7.101 -9.614 1.00 0.00 28 GLN A CA 6
ATOM 2739 C C . GLN A 1 27 ? -4.586 -6.882 -9.865 1.00 0.00 28 GLN A C 6
ATOM 2740 O O . GLN A 1 27 ? -5.266 -7.690 -10.509 1.00 0.00 28 GLN A O 6
ATOM 2754 N N . LEU A 1 28 ? -5.060 -5.749 -9.349 1.00 0.00 29 LEU A N 6
ATOM 2755 C CA . LEU A 1 28 ? -6.454 -5.324 -9.462 1.00 0.00 29 LEU A CA 6
ATOM 2756 C C . LEU A 1 28 ? -6.528 -3.796 -9.475 1.00 0.00 29 LEU A C 6
ATOM 2757 O O . LEU A 1 28 ? -7.170 -3.210 -10.352 1.00 0.00 29 LEU A O 6
ATOM 2773 N N . THR A 1 29 ? -5.866 -3.161 -8.493 1.00 0.00 30 THR A N 6
ATOM 2774 C CA . THR A 1 29 ? -5.845 -1.709 -8.379 1.00 0.00 30 THR A CA 6
ATOM 2775 C C . THR A 1 29 ? -4.514 -1.180 -7.832 1.00 0.00 30 THR A C 6
ATOM 2776 O O . THR A 1 29 ? -3.829 -0.428 -8.525 1.00 0.00 30 THR A O 6
ATOM 2787 N N . ASP A 1 30 ? -4.170 -1.582 -6.587 1.00 0.00 31 ASP A N 6
ATOM 2788 C CA . ASP A 1 30 ? -2.936 -1.158 -5.868 1.00 0.00 31 ASP A CA 6
ATOM 2789 C C . ASP A 1 30 ? -3.088 -1.412 -4.358 1.00 0.00 31 ASP A C 6
ATOM 2790 O O . ASP A 1 30 ? -2.516 -0.691 -3.529 1.00 0.00 31 ASP A O 6
ATOM 2799 N N . ARG A 1 31 ? -3.843 -2.464 -4.008 1.00 0.00 32 ARG A N 6
ATOM 2800 C CA . ARG A 1 31 ? -4.101 -2.821 -2.604 1.00 0.00 32 ARG A CA 6
ATOM 2801 C C . ARG A 1 31 ? -2.888 -3.485 -1.952 1.00 0.00 32 ARG A C 6
ATOM 2802 O O . ARG A 1 31 ? -2.156 -4.234 -2.605 1.00 0.00 32 ARG A O 6
ATOM 2823 N N . CYS A 1 32 ? -2.685 -3.190 -0.663 1.00 0.00 33 CYS A N 6
ATOM 2824 C CA . CYS A 1 32 ? -1.571 -3.748 0.099 1.00 0.00 33 CYS A CA 6
ATOM 2825 C C . CYS A 1 32 ? -2.084 -4.686 1.190 1.00 0.00 33 CYS A C 6
ATOM 2826 O O . CYS A 1 32 ? -2.946 -4.305 1.989 1.00 0.00 33 CYS A O 6
ATOM 2833 N N . VAL A 1 33 ? -1.549 -5.912 1.213 1.00 0.00 34 VAL A N 6
ATOM 2834 C CA . VAL A 1 33 ? -1.951 -6.922 2.202 1.00 0.00 34 VAL A CA 6
ATOM 2835 C C . VAL A 1 33 ? -0.718 -7.482 2.923 1.00 0.00 34 VAL A C 6
ATOM 2836 O O . VAL A 1 33 ? 0.418 -7.230 2.512 1.00 0.00 34 VAL A O 6
ATOM 2849 N N . GLY A 1 34 ? -0.961 -8.244 3.995 1.00 0.00 35 GLY A N 6
ATOM 2850 C CA . GLY A 1 34 ? 0.122 -8.834 4.771 1.00 0.00 35 GLY A CA 6
ATOM 2851 C C . GLY A 1 34 ? -0.078 -8.663 6.263 1.00 0.00 35 GLY A C 6
ATOM 2852 O O . GLY A 1 34 ? -1.207 -8.745 6.756 1.00 0.00 35 GLY A O 6
ATOM 2856 N N . ASN A 1 35 ? 1.027 -8.422 6.981 1.00 0.00 36 ASN A N 6
ATOM 2857 C CA . ASN A 1 35 ? 0.994 -8.234 8.433 1.00 0.00 36 ASN A CA 6
ATOM 2858 C C . ASN A 1 35 ? 1.927 -7.091 8.848 1.00 0.00 36 ASN A C 6
ATOM 2859 O O . ASN A 1 35 ? 3.095 -7.308 9.196 1.00 0.00 36 ASN A O 6
ATOM 2870 N N . CYS A 1 36 ? 1.398 -5.867 8.776 1.00 0.00 37 CYS A N 6
ATOM 2871 C CA . CYS A 1 36 ? 2.150 -4.669 9.142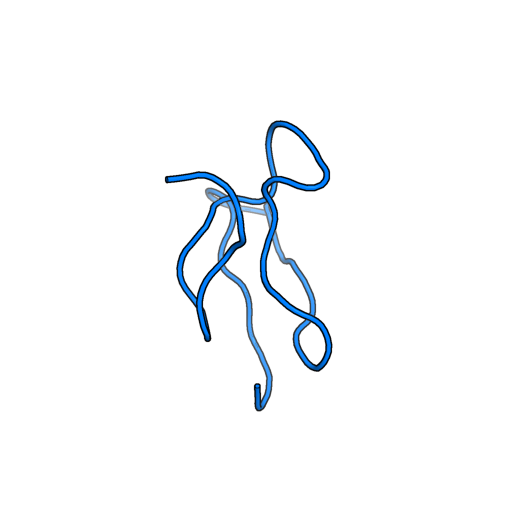 1.00 0.00 37 CYS A CA 6
ATOM 2872 C C . CYS A 1 36 ? 1.363 -3.815 10.133 1.00 0.00 37 CYS A C 6
ATOM 2873 O O . CYS A 1 36 ? 0.213 -3.442 9.814 1.00 0.00 37 CYS A O 6
ATOM 2881 N N . GLU A 1 1 ? 9.585 11.793 7.069 1.00 0.00 2 GLU A N 7
ATOM 2882 C CA . GLU A 1 1 ? 8.924 11.162 5.927 1.00 0.00 2 GLU A CA 7
ATOM 2883 C C . GLU A 1 1 ? 8.256 9.854 6.339 1.00 0.00 2 GLU A C 7
ATOM 2884 O O . GLU A 1 1 ? 8.879 9.009 6.990 1.00 0.00 2 GLU A O 7
ATOM 2896 N N . GLY A 1 2 ? 6.985 9.702 5.954 1.00 0.00 3 GLY A N 7
ATOM 2897 C CA . GLY A 1 2 ? 6.229 8.502 6.281 1.00 0.00 3 GLY A CA 7
ATOM 2898 C C . GLY A 1 2 ? 4.782 8.803 6.618 1.00 0.00 3 GLY A C 7
ATOM 2899 O O . GLY A 1 2 ? 4.446 9.022 7.785 1.00 0.00 3 GLY A O 7
ATOM 2903 N N . GLU A 1 3 ? 3.930 8.813 5.589 1.00 0.00 4 GLU A N 7
ATOM 2904 C CA . GLU A 1 3 ? 2.498 9.091 5.759 1.00 0.00 4 GLU A CA 7
ATOM 2905 C C . GLU A 1 3 ? 1.644 7.828 5.520 1.00 0.00 4 GLU A C 7
ATOM 2906 O O . GLU A 1 3 ? 0.477 7.913 5.118 1.00 0.00 4 GLU A O 7
ATOM 2918 N N . CYS A 1 4 ? 2.239 6.661 5.801 1.00 0.00 5 CYS A N 7
ATOM 2919 C CA . CYS A 1 4 ? 1.563 5.372 5.631 1.00 0.00 5 CYS A CA 7
ATOM 2920 C C . CYS A 1 4 ? 0.892 4.923 6.921 1.00 0.00 5 CYS A C 7
ATOM 2921 O O . CYS A 1 4 ? 1.236 5.391 8.011 1.00 0.00 5 CYS A O 7
ATOM 2928 N N . SER A 1 5 ? -0.069 4.007 6.779 1.00 0.00 6 SER A N 7
ATOM 2929 C CA . SER A 1 5 ? -0.807 3.467 7.913 1.00 0.00 6 SER A CA 7
ATOM 2930 C C . SER A 1 5 ? -0.956 1.948 7.794 1.00 0.00 6 SER A C 7
ATOM 2931 O O . SER A 1 5 ? -0.853 1.420 6.682 1.00 0.00 6 SER A O 7
ATOM 2939 N N . PRO A 1 6 ? -1.194 1.195 8.927 1.00 0.00 7 PRO A N 7
ATOM 2940 C CA . PRO A 1 6 ? -1.389 -0.268 8.864 1.00 0.00 7 PRO A CA 7
ATOM 2941 C C . PRO A 1 6 ? -2.568 -0.597 7.954 1.00 0.00 7 PRO A C 7
ATOM 2942 O O . PRO A 1 6 ? -3.737 -0.484 8.342 1.00 0.00 7 PRO A O 7
ATOM 2953 N N . LEU A 1 7 ? -2.227 -0.987 6.720 1.00 0.00 8 LEU A N 7
ATOM 2954 C CA . LEU A 1 7 ? -3.203 -1.261 5.654 1.00 0.00 8 LEU A CA 7
ATOM 2955 C C . LEU A 1 7 ? -4.053 -0.014 5.408 1.00 0.00 8 LEU A C 7
ATOM 2956 O O . LEU A 1 7 ? -5.114 0.178 6.018 1.00 0.00 8 LEU A O 7
ATOM 2972 N N . GLY A 1 8 ? -3.543 0.835 4.521 1.00 0.00 9 GLY A N 7
ATOM 2973 C CA . GLY A 1 8 ? -4.200 2.096 4.213 1.00 0.00 9 GLY A CA 7
ATOM 2974 C C . GLY A 1 8 ? -3.652 2.770 2.971 1.00 0.00 9 GLY A C 7
ATOM 2975 O O . GLY A 1 8 ? -4.298 2.727 1.920 1.00 0.00 9 GLY A O 7
ATOM 2979 N N . GLU A 1 9 ? -2.459 3.400 3.075 1.00 0.00 10 GLU A N 7
ATOM 2980 C CA . GLU A 1 9 ? -1.858 4.090 1.919 1.00 0.00 10 GLU A CA 7
ATOM 2981 C C . GLU A 1 9 ? -1.470 3.106 0.791 1.00 0.00 10 GLU A C 7
ATOM 2982 O O . GLU A 1 9 ? -0.668 2.195 1.024 1.00 0.00 10 GLU A O 7
ATOM 2994 N N . PRO A 1 10 ? -2.045 3.267 -0.454 1.00 0.00 11 PRO A N 7
ATOM 2995 C CA . PRO A 1 10 ? -1.741 2.385 -1.612 1.00 0.00 11 PRO A CA 7
ATOM 2996 C C . PRO A 1 10 ? -0.241 2.273 -1.921 1.00 0.00 11 PRO A C 7
ATOM 2997 O O . PRO A 1 10 ? 0.564 3.028 -1.377 1.00 0.00 11 PRO A O 7
ATOM 3008 N N . CYS A 1 11 ? 0.115 1.331 -2.806 1.00 0.00 12 CYS A N 7
ATOM 3009 C CA . CYS A 1 11 ? 1.513 1.098 -3.187 1.00 0.00 12 CYS A CA 7
ATOM 3010 C C . CYS A 1 11 ? 1.953 1.983 -4.360 1.00 0.00 12 CYS A C 7
ATOM 3011 O O . CYS A 1 11 ? 3.153 2.182 -4.570 1.00 0.00 12 CYS A O 7
ATOM 3018 N N . ALA A 1 12 ? 0.979 2.510 -5.114 1.00 0.00 13 ALA A N 7
ATOM 3019 C CA . ALA A 1 12 ? 1.262 3.370 -6.265 1.00 0.00 13 ALA A CA 7
ATOM 3020 C C . ALA A 1 12 ? 1.232 4.848 -5.876 1.00 0.00 13 ALA A C 7
ATOM 3021 O O . ALA A 1 12 ? 0.228 5.339 -5.349 1.00 0.00 13 ALA A O 7
ATOM 3028 N N . GLY A 1 13 ? 2.345 5.542 -6.138 1.00 0.00 14 GLY A N 7
ATOM 3029 C CA . GLY A 1 13 ? 2.450 6.958 -5.821 1.00 0.00 14 GLY A CA 7
ATOM 3030 C C . GLY A 1 13 ? 3.869 7.377 -5.485 1.00 0.00 14 GLY A C 7
ATOM 3031 O O . GLY A 1 13 ? 4.442 8.220 -6.175 1.00 0.00 14 GLY A O 7
ATOM 3035 N N . ASN A 1 14 ? 4.428 6.763 -4.417 1.00 0.00 15 ASN A N 7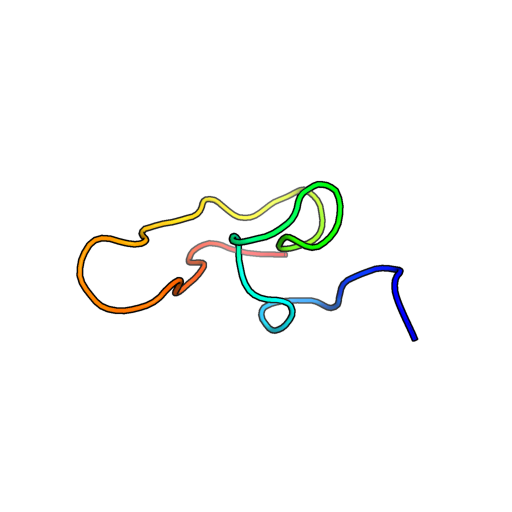
ATOM 3036 C CA . ASN A 1 14 ? 5.807 7.018 -3.909 1.00 0.00 15 ASN A CA 7
ATOM 3037 C C . ASN A 1 14 ? 6.163 8.528 -3.799 1.00 0.00 15 ASN A C 7
ATOM 3038 O O . ASN A 1 14 ? 6.241 9.212 -4.824 1.00 0.00 15 ASN A O 7
ATOM 3049 N N . PRO A 1 15 ? 6.400 9.079 -2.563 1.00 0.00 16 PRO A N 7
ATOM 3050 C CA . PRO A 1 15 ? 6.343 8.359 -1.273 1.00 0.00 16 PRO A CA 7
ATOM 3051 C C . PRO A 1 15 ? 4.924 8.319 -0.667 1.00 0.00 16 PRO A C 7
ATOM 3052 O O . PRO A 1 15 ? 4.617 9.042 0.291 1.00 0.00 16 PRO A O 7
ATOM 3063 N N . TRP A 1 16 ? 4.060 7.479 -1.248 1.00 0.00 17 TRP A N 7
ATOM 3064 C CA . TRP A 1 16 ? 2.678 7.328 -0.779 1.00 0.00 17 TRP A CA 7
ATOM 3065 C C . TRP A 1 16 ? 2.324 5.844 -0.578 1.00 0.00 17 TRP A C 7
ATOM 3066 O O . TRP A 1 16 ? 1.148 5.459 -0.628 1.00 0.00 17 TRP A O 7
ATOM 3087 N N . GLY A 1 17 ? 3.355 5.022 -0.317 1.00 0.00 18 GLY A N 7
ATOM 3088 C CA . GLY A 1 17 ? 3.165 3.586 -0.119 1.00 0.00 18 GLY A CA 7
ATOM 3089 C C . GLY A 1 17 ? 2.715 3.216 1.275 1.00 0.00 18 GLY A C 7
ATOM 3090 O O . GLY A 1 17 ? 2.553 4.083 2.137 1.00 0.00 18 GLY A O 7
ATOM 3094 N N . CYS A 1 18 ? 2.510 1.910 1.482 1.00 0.00 19 CYS A N 7
ATOM 3095 C CA . CYS A 1 18 ? 2.083 1.377 2.769 1.00 0.00 19 CYS A CA 7
ATOM 3096 C C . CYS A 1 18 ? 3.289 1.056 3.642 1.00 0.00 19 CYS A C 7
ATOM 3097 O O . CYS A 1 18 ? 4.346 0.667 3.137 1.00 0.00 19 CYS A O 7
ATOM 3104 N N . CYS A 1 19 ? 3.113 1.232 4.955 1.00 0.00 20 CYS A N 7
ATOM 3105 C CA . CYS A 1 19 ? 4.167 0.975 5.955 1.00 0.00 20 CYS A CA 7
ATOM 3106 C C . CYS A 1 19 ? 4.756 -0.447 5.832 1.00 0.00 20 CYS A C 7
ATOM 3107 O O . CYS A 1 19 ? 4.062 -1.354 5.362 1.00 0.00 20 CYS A O 7
ATOM 3114 N N . PRO A 1 20 ? 6.049 -0.667 6.249 1.00 0.00 21 PRO A N 7
ATOM 3115 C CA . PRO A 1 20 ? 6.720 -1.989 6.165 1.00 0.00 21 PRO A CA 7
ATOM 3116 C C . PRO A 1 20 ? 5.935 -3.125 6.831 1.00 0.00 21 PRO A C 7
ATOM 3117 O O . PRO A 1 20 ? 5.368 -2.950 7.913 1.00 0.00 21 PRO A O 7
ATOM 3128 N N . GLY A 1 21 ? 5.919 -4.282 6.160 1.00 0.00 22 GLY A N 7
ATOM 3129 C CA . GLY A 1 21 ? 5.207 -5.449 6.663 1.00 0.00 22 GLY A CA 7
ATOM 3130 C C . GLY A 1 21 ? 4.121 -5.937 5.713 1.00 0.00 22 GLY A C 7
ATOM 3131 O O . GLY A 1 21 ? 3.514 -6.985 5.951 1.00 0.00 22 GLY A O 7
ATOM 3135 N N . CYS A 1 22 ? 3.882 -5.173 4.639 1.00 0.00 23 CYS A N 7
ATOM 3136 C CA . CYS A 1 22 ? 2.868 -5.517 3.641 1.00 0.00 23 CYS A CA 7
ATOM 3137 C C . CYS A 1 22 ? 3.457 -5.510 2.235 1.00 0.00 23 CYS A C 7
ATOM 3138 O O . CYS A 1 22 ? 4.343 -4.705 1.930 1.00 0.00 23 CYS A O 7
ATOM 3145 N N . ILE A 1 23 ? 2.958 -6.417 1.387 1.00 0.00 24 ILE A N 7
ATOM 3146 C CA . ILE A 1 23 ? 3.421 -6.525 -0.001 1.00 0.00 24 ILE A CA 7
ATOM 3147 C C . ILE A 1 23 ? 2.404 -5.908 -0.969 1.00 0.00 24 ILE A C 7
ATOM 3148 O O . ILE A 1 23 ? 1.222 -5.771 -0.636 1.00 0.00 24 ILE A O 7
ATOM 3164 N N . CYS A 1 24 ? 2.882 -5.547 -2.164 1.00 0.00 25 CYS A N 7
ATOM 3165 C CA . CYS A 1 24 ? 2.039 -4.931 -3.190 1.00 0.00 25 CYS A CA 7
ATOM 3166 C C . CYS A 1 24 ? 1.574 -5.959 -4.218 1.00 0.00 25 CYS A C 7
ATOM 3167 O O . CYS A 1 24 ? 2.385 -6.716 -4.759 1.00 0.00 25 CYS A O 7
ATOM 3174 N N . ILE A 1 25 ? 0.261 -5.976 -4.477 1.00 0.00 26 ILE A N 7
ATOM 3175 C CA . ILE A 1 25 ? -0.333 -6.891 -5.445 1.00 0.00 26 ILE A CA 7
ATOM 3176 C C . ILE A 1 25 ? -0.565 -6.192 -6.788 1.00 0.00 26 ILE A C 7
ATOM 3177 O O . ILE A 1 25 ? 0.088 -6.515 -7.785 1.00 0.00 26 ILE A O 7
ATOM 3193 N N . TRP A 1 26 ? -1.507 -5.230 -6.795 1.00 0.00 27 TRP A N 7
ATOM 3194 C CA . TRP A 1 26 ? -1.870 -4.432 -7.991 1.00 0.00 27 TRP A CA 7
ATOM 3195 C C . TRP A 1 26 ? -2.410 -5.312 -9.135 1.00 0.00 27 TRP A C 7
AT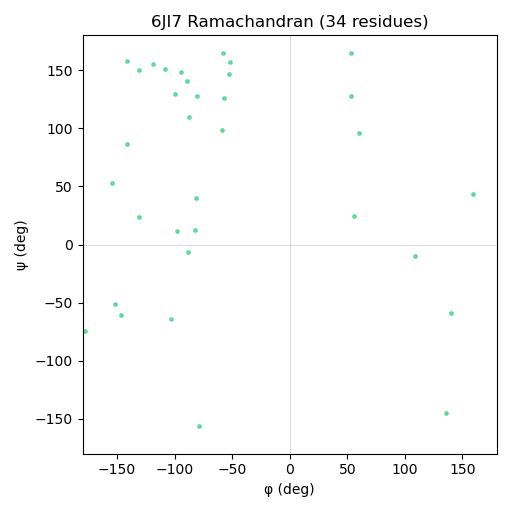OM 3196 O O . TRP A 1 26 ? -2.400 -4.912 -10.308 1.00 0.00 27 TRP A O 7
ATOM 3217 N N . GLN A 1 27 ? -2.903 -6.496 -8.770 1.00 0.00 28 GLN A N 7
ATOM 3218 C CA . GLN A 1 27 ? -3.479 -7.436 -9.735 1.00 0.00 28 GLN A CA 7
ATOM 3219 C C . GLN A 1 27 ? -4.999 -7.274 -9.770 1.00 0.00 28 GLN A C 7
ATOM 3220 O O . GLN A 1 27 ? -5.727 -8.090 -10.346 1.00 0.00 28 GLN A O 7
ATOM 3234 N N . LEU A 1 28 ? -5.446 -6.177 -9.155 1.00 0.00 29 LEU A N 7
ATOM 3235 C CA . LEU A 1 28 ? -6.863 -5.820 -9.064 1.00 0.00 29 LEU A CA 7
ATOM 3236 C C . LEU A 1 28 ? -7.031 -4.301 -9.050 1.00 0.00 29 LEU A C 7
ATOM 3237 O O . LEU A 1 28 ? -7.827 -3.757 -9.821 1.00 0.00 29 LEU A O 7
ATOM 3253 N N . THR A 1 29 ? -6.277 -3.624 -8.168 1.00 0.00 30 THR A N 7
ATOM 3254 C CA . THR A 1 29 ? -6.342 -2.172 -8.042 1.00 0.00 30 THR A CA 7
ATOM 3255 C C . THR A 1 29 ? -4.992 -1.539 -7.693 1.00 0.00 30 THR A C 7
ATOM 3256 O O . THR A 1 29 ? -4.545 -0.635 -8.402 1.00 0.00 30 THR A O 7
ATOM 3267 N N . ASP A 1 30 ? -4.360 -2.030 -6.600 1.00 0.00 31 ASP A N 7
ATOM 3268 C CA . ASP A 1 30 ? -3.056 -1.536 -6.059 1.00 0.00 31 ASP A CA 7
ATOM 3269 C C . ASP A 1 30 ? -3.139 -1.462 -4.524 1.00 0.00 31 ASP A C 7
ATOM 3270 O O . ASP A 1 30 ? -2.651 -0.509 -3.899 1.00 0.00 31 ASP A O 7
ATOM 3279 N N . ARG A 1 31 ? -3.745 -2.491 -3.923 1.00 0.00 32 ARG A N 7
ATOM 3280 C CA . ARG A 1 31 ? -3.920 -2.557 -2.466 1.00 0.00 32 ARG A CA 7
ATOM 3281 C C . ARG A 1 31 ? -2.753 -3.279 -1.795 1.00 0.00 32 ARG A C 7
ATOM 3282 O O . ARG A 1 31 ? -2.090 -4.114 -2.416 1.00 0.00 32 ARG A O 7
ATOM 3303 N N . CYS A 1 32 ? -2.509 -2.941 -0.523 1.00 0.00 33 CYS A N 7
ATOM 3304 C CA . CYS A 1 32 ? -1.432 -3.552 0.252 1.00 0.00 33 CYS A CA 7
ATOM 3305 C C . CYS A 1 32 ? -1.974 -4.646 1.167 1.00 0.00 33 CYS A C 7
ATOM 3306 O O . CYS A 1 32 ? -2.856 -4.394 1.995 1.00 0.00 33 CYS A O 7
ATOM 3313 N N . VAL A 1 33 ? -1.449 -5.863 0.997 1.00 0.00 34 VAL A N 7
ATOM 3314 C CA . VAL A 1 33 ? -1.859 -7.013 1.795 1.00 0.00 34 VAL A CA 7
ATOM 3315 C C . VAL A 1 33 ? -0.673 -7.606 2.555 1.00 0.00 34 VAL A C 7
ATOM 3316 O O . VAL A 1 33 ? 0.452 -7.620 2.047 1.00 0.00 34 VAL A O 7
ATOM 3329 N N . GLY A 1 34 ? -0.942 -8.091 3.770 1.00 0.00 35 GLY A N 7
ATOM 3330 C CA . GLY A 1 34 ? 0.097 -8.683 4.600 1.00 0.00 35 GLY A CA 7
ATOM 3331 C C . GLY A 1 34 ? -0.086 -8.373 6.072 1.00 0.00 35 GLY A C 7
ATOM 3332 O O . GLY A 1 34 ? -1.209 -8.420 6.584 1.00 0.00 35 GLY A O 7
ATOM 3336 N N . ASN A 1 35 ? 1.024 -8.055 6.749 1.00 0.00 36 ASN A N 7
ATOM 3337 C CA . ASN A 1 35 ? 1.007 -7.730 8.177 1.00 0.00 36 ASN A CA 7
ATOM 3338 C C . ASN A 1 35 ? 1.929 -6.541 8.470 1.00 0.00 36 ASN A C 7
ATOM 3339 O O . ASN A 1 35 ? 3.106 -6.710 8.815 1.00 0.00 36 ASN A O 7
ATOM 3350 N N . CYS A 1 36 ? 1.381 -5.337 8.298 1.00 0.00 37 CYS A N 7
ATOM 3351 C CA . CYS A 1 36 ? 2.118 -4.100 8.539 1.00 0.00 37 CYS A CA 7
ATOM 3352 C C . CYS A 1 36 ? 1.349 -3.185 9.491 1.00 0.00 37 CYS A C 7
ATOM 3353 O O . CYS A 1 36 ? 1.905 -2.841 10.555 1.00 0.00 37 CYS A O 7
ATOM 3361 N N . GLU A 1 1 ? 9.132 11.998 3.201 1.00 0.00 2 GLU A N 8
ATOM 3362 C CA . GLU A 1 1 ? 7.723 11.594 2.968 1.00 0.00 2 GLU A CA 8
ATOM 3363 C C . GLU A 1 1 ? 7.374 10.288 3.689 1.00 0.00 2 GLU A C 8
ATOM 3364 O O . GLU A 1 1 ? 8.049 9.270 3.512 1.00 0.00 2 GLU A O 8
ATOM 3376 N N . GLY A 1 2 ? 6.311 10.337 4.501 1.00 0.00 3 GLY A N 8
ATOM 3377 C CA . GLY A 1 2 ? 5.871 9.168 5.247 1.00 0.00 3 GLY A CA 8
ATOM 3378 C C . GLY A 1 2 ? 4.412 9.250 5.649 1.00 0.00 3 GLY A C 8
ATOM 3379 O O . GLY A 1 2 ? 4.091 9.759 6.727 1.00 0.00 3 GLY A O 8
ATOM 3383 N N . GLU A 1 3 ? 3.531 8.746 4.776 1.00 0.00 4 GLU A N 8
ATOM 3384 C CA . GLU A 1 3 ? 2.090 8.752 5.025 1.00 0.00 4 GLU A CA 8
ATOM 3385 C C . GLU A 1 3 ? 1.488 7.382 4.677 1.00 0.00 4 GLU A C 8
ATOM 3386 O O . GLU A 1 3 ? 0.963 7.170 3.576 1.00 0.00 4 GLU A O 8
ATOM 3398 N N . CYS A 1 4 ? 1.599 6.451 5.630 1.00 0.00 5 CYS A N 8
ATOM 3399 C CA . CYS A 1 4 ? 1.079 5.093 5.465 1.00 0.00 5 CYS A CA 8
ATOM 3400 C C . CYS A 1 4 ? 0.319 4.637 6.706 1.00 0.00 5 CYS A C 8
ATOM 3401 O O . CYS A 1 4 ? 0.305 5.325 7.732 1.00 0.00 5 CYS A O 8
ATOM 3408 N N . SER A 1 5 ? -0.314 3.462 6.589 1.00 0.00 6 SER A N 8
ATOM 3409 C CA . SER A 1 5 ? -1.093 2.869 7.677 1.00 0.00 6 SER A CA 8
ATOM 3410 C C . SER A 1 5 ? -1.194 1.352 7.485 1.00 0.00 6 SER A C 8
ATOM 3411 O O . SER A 1 5 ? -1.126 0.889 6.342 1.00 0.00 6 SER A O 8
ATOM 3419 N N . PRO A 1 6 ? -1.349 0.533 8.584 1.00 0.00 7 PRO A N 8
ATOM 3420 C CA . PRO A 1 6 ? -1.484 -0.933 8.452 1.00 0.00 7 PRO A CA 8
ATOM 3421 C C . PRO A 1 6 ? -2.630 -1.304 7.508 1.00 0.00 7 PRO A C 8
ATOM 3422 O O . PRO A 1 6 ? -3.810 -1.153 7.844 1.00 0.00 7 PRO A O 8
ATOM 3433 N N . LEU A 1 7 ? -2.252 -1.780 6.307 1.00 0.00 8 LEU A N 8
ATOM 3434 C CA . LEU A 1 7 ? -3.192 -2.142 5.235 1.00 0.00 8 LEU A CA 8
ATOM 3435 C C . LEU A 1 7 ? -4.140 -0.968 4.932 1.00 0.00 8 LEU A C 8
ATOM 3436 O O . LEU A 1 7 ? -5.371 -1.097 4.990 1.00 0.00 8 LEU A O 8
ATOM 3452 N N . GLY A 1 8 ? -3.532 0.180 4.606 1.00 0.00 9 GLY A N 8
ATOM 3453 C CA . GLY A 1 8 ? -4.292 1.389 4.330 1.00 0.00 9 GLY A CA 8
ATOM 3454 C C . GLY A 1 8 ? -3.901 2.075 3.035 1.00 0.00 9 GLY A C 8
ATOM 3455 O O . GLY A 1 8 ? -4.672 2.046 2.071 1.00 0.00 9 GLY A O 8
ATOM 3459 N N . GLU A 1 9 ? -2.705 2.695 3.000 1.00 0.00 10 GLU A N 8
ATOM 3460 C CA . GLU A 1 9 ? -2.254 3.409 1.796 1.00 0.00 10 GLU A CA 8
ATOM 3461 C C . GLU A 1 9 ? -1.572 2.461 0.790 1.00 0.00 10 GLU A C 8
ATOM 3462 O O . GLU A 1 9 ? -1.019 1.438 1.201 1.00 0.00 10 GLU A O 8
ATOM 3474 N N . PRO A 1 10 ? -1.593 2.782 -0.548 1.00 0.00 11 PRO A N 8
ATOM 3475 C CA . PRO A 1 10 ? -0.968 1.935 -1.586 1.00 0.00 11 PRO A CA 8
ATOM 3476 C C . PRO A 1 10 ? 0.557 2.070 -1.622 1.00 0.00 11 PRO A C 8
ATOM 3477 O O . PRO A 1 10 ? 1.118 2.995 -1.026 1.00 0.00 11 PRO A O 8
ATOM 3488 N N . CYS A 1 11 ? 1.214 1.142 -2.328 1.00 0.00 12 CYS A N 8
ATOM 3489 C CA . CYS A 1 11 ? 2.674 1.145 -2.449 1.00 0.00 12 CYS A CA 8
ATOM 3490 C C . CYS A 1 11 ? 3.133 1.537 -3.861 1.00 0.00 12 CYS A C 8
ATOM 3491 O O . CYS A 1 11 ? 4.309 1.852 -4.065 1.00 0.00 12 CYS A O 8
ATOM 3498 N N . ALA A 1 12 ? 2.205 1.508 -4.829 1.00 0.00 13 ALA A N 8
ATOM 3499 C CA . ALA A 1 12 ? 2.522 1.854 -6.215 1.00 0.00 13 ALA A CA 8
ATOM 3500 C C . ALA A 1 12 ? 2.090 3.280 -6.553 1.00 0.00 13 ALA A C 8
ATOM 3501 O O . ALA A 1 12 ? 0.892 3.588 -6.601 1.00 0.00 13 ALA A O 8
ATOM 3508 N N . GLY A 1 13 ? 3.086 4.149 -6.769 1.00 0.00 14 GLY A N 8
ATOM 3509 C CA . GLY A 1 13 ? 2.829 5.541 -7.122 1.00 0.00 14 GLY A CA 8
ATOM 3510 C C . GLY A 1 13 ? 2.630 6.448 -5.921 1.00 0.00 14 GLY A C 8
ATOM 3511 O O . GLY A 1 13 ? 1.498 6.821 -5.601 1.00 0.00 14 GLY A O 8
ATOM 3515 N N . ASN A 1 14 ? 3.740 6.798 -5.260 1.00 0.00 15 ASN A N 8
ATOM 3516 C CA . ASN A 1 14 ? 3.718 7.680 -4.085 1.00 0.00 15 ASN A CA 8
ATOM 3517 C C . ASN A 1 14 ? 4.983 8.563 -3.995 1.00 0.00 15 ASN A C 8
ATOM 3518 O O . ASN A 1 14 ? 4.856 9.763 -3.732 1.00 0.00 15 ASN A O 8
ATOM 3529 N N . PRO A 1 15 ? 6.222 8.011 -4.207 1.00 0.00 16 PRO A N 8
ATOM 3530 C CA . PRO A 1 15 ? 6.474 6.595 -4.520 1.00 0.00 16 PRO A CA 8
ATOM 3531 C C . PRO A 1 15 ? 6.560 5.716 -3.270 1.00 0.00 16 PRO A C 8
ATOM 3532 O O . PRO A 1 15 ? 7.320 6.009 -2.342 1.00 0.00 16 PRO A O 8
ATOM 3543 N N . TRP A 1 16 ? 5.756 4.631 -3.261 1.00 0.00 17 TRP A N 8
ATOM 3544 C CA . TRP A 1 16 ? 5.687 3.671 -2.139 1.00 0.00 17 TRP A CA 8
ATOM 3545 C C . TRP A 1 16 ? 5.204 4.351 -0.851 1.00 0.00 17 TRP A C 8
ATOM 3546 O O . TRP A 1 16 ? 5.970 5.046 -0.172 1.00 0.00 17 TRP A O 8
ATOM 3567 N N . GLY A 1 17 ? 3.917 4.155 -0.542 1.00 0.00 18 GLY A N 8
ATOM 3568 C CA . GLY A 1 17 ? 3.327 4.758 0.647 1.00 0.00 18 GLY A CA 8
ATOM 3569 C C . GLY A 1 17 ? 2.689 3.756 1.595 1.00 0.00 18 GLY A C 8
ATOM 3570 O O . GLY A 1 17 ? 1.657 4.055 2.195 1.00 0.00 18 GLY A O 8
ATOM 3574 N N . CYS A 1 18 ? 3.298 2.574 1.728 1.00 0.00 19 CYS A N 8
ATOM 3575 C CA . CYS A 1 18 ? 2.798 1.541 2.630 1.00 0.00 19 CYS A CA 8
ATOM 3576 C C . CYS A 1 18 ? 3.835 1.279 3.714 1.00 0.00 19 CYS A C 8
ATOM 3577 O O . CYS A 1 18 ? 5.023 1.133 3.412 1.00 0.00 19 CYS A O 8
ATOM 3584 N N . CYS A 1 19 ? 3.382 1.224 4.976 1.00 0.00 20 CYS A N 8
ATOM 3585 C CA . CYS A 1 19 ? 4.272 1.001 6.129 1.00 0.00 20 CYS A CA 8
ATOM 3586 C C . CYS A 1 19 ? 5.084 -0.307 6.007 1.00 0.00 20 CYS A C 8
ATOM 3587 O O . CYS A 1 19 ? 4.607 -1.266 5.396 1.00 0.00 20 CYS A O 8
ATOM 3594 N N . PRO A 1 20 ? 6.333 -0.364 6.588 1.00 0.00 21 PRO A N 8
ATOM 3595 C CA . PRO A 1 20 ? 7.214 -1.558 6.517 1.00 0.00 21 PRO A CA 8
ATOM 3596 C C . PRO A 1 20 ? 6.550 -2.849 7.002 1.00 0.00 21 PRO A C 8
ATOM 3597 O O . PRO A 1 20 ? 5.948 -2.885 8.079 1.00 0.00 21 PRO A O 8
ATOM 3608 N N . GLY A 1 21 ? 6.683 -3.902 6.187 1.00 0.00 22 GLY A N 8
ATOM 3609 C CA . GLY A 1 21 ? 6.094 -5.196 6.503 1.00 0.00 22 GLY A CA 8
ATOM 3610 C C . GLY A 1 21 ? 4.773 -5.422 5.788 1.00 0.00 22 GLY A C 8
ATOM 3611 O O . GLY A 1 21 ? 3.942 -6.211 6.246 1.00 0.00 22 GLY A O 8
ATOM 3615 N N . CYS A 1 22 ? 4.585 -4.722 4.660 1.00 0.00 23 CYS A N 8
ATOM 3616 C CA . CYS A 1 22 ? 3.362 -4.824 3.867 1.00 0.00 23 CYS A CA 8
ATOM 3617 C C . CYS A 1 22 ? 3.673 -5.133 2.406 1.00 0.00 23 CYS A C 8
ATOM 3618 O O . CYS A 1 22 ? 4.475 -4.439 1.773 1.00 0.00 23 CYS A O 8
ATOM 3625 N N . ILE A 1 23 ? 3.032 -6.183 1.882 1.00 0.00 24 ILE A N 8
ATOM 3626 C CA . ILE A 1 23 ? 3.209 -6.590 0.484 1.00 0.00 24 ILE A CA 8
ATOM 3627 C C . ILE A 1 23 ? 2.023 -6.118 -0.364 1.00 0.00 24 ILE A C 8
ATOM 3628 O O . ILE A 1 23 ? 0.962 -5.787 0.175 1.00 0.00 24 ILE A O 8
ATOM 3644 N N . CYS A 1 24 ? 2.211 -6.093 -1.686 1.00 0.00 25 CYS A N 8
ATOM 3645 C CA . CYS A 1 24 ? 1.165 -5.641 -2.603 1.00 0.00 25 CYS A CA 8
ATOM 3646 C C . CYS A 1 24 ? 0.877 -6.670 -3.691 1.00 0.00 25 CYS A C 8
ATOM 3647 O O . CYS A 1 24 ? 1.764 -7.425 -4.100 1.00 0.00 25 CYS A O 8
ATOM 3654 N N . ILE A 1 25 ? -0.380 -6.682 -4.144 1.00 0.00 26 ILE A N 8
ATOM 3655 C CA . ILE A 1 25 ? -0.834 -7.580 -5.203 1.00 0.00 26 ILE A CA 8
ATOM 3656 C C . ILE A 1 25 ? -0.875 -6.841 -6.538 1.00 0.00 26 ILE A C 8
ATOM 3657 O O . ILE A 1 25 ? -0.182 -7.206 -7.490 1.00 0.00 26 ILE A O 8
ATOM 3673 N N . TRP A 1 26 ? -1.709 -5.789 -6.575 1.00 0.00 27 TRP A N 8
ATOM 3674 C CA . TRP A 1 26 ? -1.899 -4.912 -7.750 1.00 0.00 27 TRP A CA 8
ATOM 3675 C C . TRP A 1 26 ? -2.331 -5.693 -8.999 1.00 0.00 27 TRP A C 8
ATOM 3676 O O . TRP A 1 26 ? -1.503 -6.118 -9.816 1.00 0.00 27 TRP A O 8
ATOM 3697 N N . GLN A 1 27 ? -3.639 -5.889 -9.105 1.00 0.00 28 GLN A N 8
ATOM 3698 C CA . GLN A 1 27 ? -4.244 -6.570 -10.246 1.00 0.00 28 GLN A CA 8
ATOM 3699 C C . GLN A 1 27 ? -5.402 -5.734 -10.780 1.00 0.00 28 GLN A C 8
ATOM 3700 O O . GLN A 1 27 ? -6.158 -6.162 -11.660 1.00 0.00 28 GLN A O 8
ATOM 3714 N N . LEU A 1 28 ? -5.501 -4.516 -10.233 1.00 0.00 29 LEU A N 8
ATOM 3715 C CA . LEU A 1 28 ? -6.546 -3.543 -10.588 1.00 0.00 29 LEU A CA 8
ATOM 3716 C C . LEU A 1 28 ? -6.356 -2.214 -9.839 1.00 0.00 29 LEU A C 8
ATOM 3717 O O . LEU A 1 28 ? -6.743 -1.161 -10.355 1.00 0.00 29 LEU A O 8
ATOM 3733 N N . THR A 1 29 ? -5.763 -2.262 -8.630 1.00 0.00 30 THR A N 8
ATOM 3734 C CA . THR A 1 29 ? -5.583 -1.050 -7.820 1.00 0.00 30 THR A CA 8
ATOM 3735 C C . THR A 1 29 ? -4.233 -0.948 -7.107 1.00 0.00 30 THR A C 8
ATOM 3736 O O . THR A 1 29 ? -3.623 0.124 -7.111 1.00 0.00 30 THR A O 8
ATOM 3747 N N . ASP A 1 30 ? -3.794 -2.059 -6.485 1.00 0.00 31 ASP A N 8
ATOM 3748 C CA . ASP A 1 30 ? -2.534 -2.147 -5.695 1.00 0.00 31 ASP A CA 8
ATOM 3749 C C . ASP A 1 30 ? -2.844 -1.903 -4.214 1.00 0.00 31 ASP A C 8
ATOM 3750 O O . ASP A 1 30 ? -2.504 -0.859 -3.642 1.00 0.00 31 ASP A O 8
ATOM 3759 N N . ARG A 1 31 ? -3.520 -2.885 -3.615 1.00 0.00 32 ARG A N 8
ATOM 3760 C CA . ARG A 1 31 ? -3.893 -2.835 -2.198 1.00 0.00 32 ARG A CA 8
ATOM 3761 C C . ARG A 1 31 ? -2.818 -3.494 -1.337 1.00 0.00 32 ARG A C 8
ATOM 3762 O O . ARG A 1 31 ? -2.152 -4.434 -1.782 1.00 0.00 32 ARG A O 8
ATOM 3783 N N . CYS A 1 32 ? -2.657 -2.997 -0.103 1.00 0.00 33 CYS A N 8
ATOM 3784 C CA . CYS A 1 32 ? -1.657 -3.530 0.826 1.00 0.00 33 CYS A CA 8
ATOM 3785 C C . CYS A 1 32 ? -2.195 -4.720 1.617 1.00 0.00 33 CYS A C 8
ATOM 3786 O O . CYS A 1 32 ? -3.253 -4.633 2.250 1.00 0.00 33 CYS A O 8
ATOM 3793 N N . VAL A 1 33 ? -1.457 -5.829 1.556 1.00 0.00 34 VAL A N 8
ATOM 3794 C CA . VAL A 1 33 ? -1.811 -7.055 2.261 1.00 0.00 34 VAL A CA 8
ATOM 3795 C C . VAL A 1 33 ? -0.675 -7.482 3.189 1.00 0.00 34 VAL A C 8
ATOM 3796 O O . VAL A 1 33 ? 0.500 -7.297 2.863 1.00 0.00 34 VAL A O 8
ATOM 3809 N N . GLY A 1 34 ? -1.040 -8.046 4.343 1.00 0.00 35 GLY A N 8
ATOM 3810 C CA . GLY A 1 34 ? -0.049 -8.492 5.312 1.00 0.00 35 GLY A CA 8
ATOM 3811 C C . GLY A 1 34 ? -0.263 -7.887 6.686 1.00 0.00 35 GLY A C 8
ATOM 3812 O O . GLY A 1 34 ? -1.406 -7.731 7.126 1.00 0.00 35 GLY A O 8
ATOM 3816 N N . ASN A 1 35 ? 0.845 -7.546 7.361 1.00 0.00 36 ASN A N 8
ATOM 3817 C CA . ASN A 1 35 ? 0.805 -6.960 8.702 1.00 0.00 36 ASN A CA 8
ATOM 3818 C C . ASN A 1 35 ? 1.962 -5.969 8.906 1.00 0.00 36 ASN A C 8
ATOM 3819 O O . ASN A 1 35 ? 3.063 -6.347 9.326 1.00 0.00 36 ASN A O 8
ATOM 3830 N N . CYS A 1 36 ? 1.701 -4.703 8.574 1.00 0.00 37 CYS A N 8
ATOM 3831 C CA . CYS A 1 36 ? 2.693 -3.639 8.720 1.00 0.00 37 CYS A CA 8
ATOM 3832 C C . CYS A 1 36 ? 2.225 -2.588 9.726 1.00 0.00 37 CYS A C 8
ATOM 3833 O O . CYS A 1 36 ? 2.877 -2.456 10.783 1.00 0.00 37 CYS A O 8
ATOM 3841 N N . GLU A 1 1 ? 1.985 16.057 7.352 1.00 0.00 2 GLU A N 9
ATOM 3842 C CA . GLU A 1 1 ? 1.725 14.833 8.112 1.00 0.00 2 GLU A CA 9
ATOM 3843 C C . GLU A 1 1 ? 0.872 13.860 7.304 1.00 0.00 2 GLU A C 9
ATOM 3844 O O . GLU A 1 1 ? -0.167 14.243 6.755 1.00 0.00 2 GLU A O 9
ATOM 3856 N N . GLY A 1 2 ? 1.324 12.604 7.238 1.00 0.00 3 GLY A N 9
ATOM 3857 C CA . GLY A 1 2 ? 0.605 11.575 6.499 1.00 0.00 3 GLY A CA 9
ATOM 3858 C C . GLY A 1 2 ? 1.510 10.789 5.570 1.00 0.00 3 GLY A C 9
ATOM 3859 O O . GLY A 1 2 ? 1.768 11.218 4.441 1.00 0.00 3 GLY A O 9
ATOM 3863 N N . GLU A 1 3 ? 1.989 9.635 6.052 1.00 0.00 4 GLU A N 9
ATOM 3864 C CA . GLU A 1 3 ? 2.874 8.763 5.278 1.00 0.00 4 GLU A CA 9
ATOM 3865 C C . GLU A 1 3 ? 2.585 7.296 5.586 1.00 0.00 4 GLU A C 9
ATOM 3866 O O . GLU A 1 3 ? 3.125 6.718 6.536 1.00 0.00 4 GLU A O 9
ATOM 3878 N N . CYS A 1 4 ? 1.684 6.723 4.770 1.00 0.00 5 CYS A N 9
ATOM 3879 C CA . CYS A 1 4 ? 1.232 5.307 4.855 1.00 0.00 5 CYS A CA 9
ATOM 3880 C C . CYS A 1 4 ? 0.782 4.884 6.258 1.00 0.00 5 CYS A C 9
ATOM 3881 O O . CYS A 1 4 ? 0.894 5.645 7.223 1.00 0.00 5 CYS A O 9
ATOM 3888 N N . SER A 1 5 ? 0.248 3.655 6.343 1.00 0.00 6 SER A N 9
ATOM 3889 C CA . SER A 1 5 ? -0.229 3.089 7.604 1.00 0.00 6 SER A CA 9
ATOM 3890 C C . SER A 1 5 ? -0.229 1.558 7.549 1.00 0.00 6 SER A C 9
ATOM 3891 O O . SER A 1 5 ? -0.287 0.997 6.450 1.00 0.00 6 SER A O 9
ATOM 3899 N N . PRO A 1 6 ? -0.157 0.834 8.721 1.00 0.00 7 PRO A N 9
ATOM 3900 C CA . PRO A 1 6 ? -0.202 -0.641 8.726 1.00 0.00 7 PRO A CA 9
ATOM 3901 C C . PRO A 1 6 ? -1.518 -1.116 8.122 1.00 0.00 7 PRO A C 9
ATOM 3902 O O . PRO A 1 6 ? -2.572 -1.106 8.771 1.00 0.00 7 PRO A O 9
ATOM 3913 N N . LEU A 1 7 ? -1.436 -1.511 6.846 1.00 0.00 8 LEU A N 9
ATOM 3914 C CA . LEU A 1 7 ? -2.600 -1.916 6.043 1.00 0.00 8 LEU A CA 9
ATOM 3915 C C . LEU A 1 7 ? -3.582 -0.749 5.947 1.00 0.00 8 LEU A C 9
ATOM 3916 O O . LEU A 1 7 ? -4.459 -0.568 6.803 1.00 0.00 8 LEU A O 9
ATOM 3932 N N . GLY A 1 8 ? -3.395 0.046 4.899 1.00 0.00 9 GLY A N 9
ATOM 3933 C CA . GLY A 1 8 ? -4.214 1.231 4.692 1.00 0.00 9 GLY A CA 9
ATOM 3934 C C . GLY A 1 8 ? -3.966 1.906 3.357 1.00 0.00 9 GLY A C 9
ATOM 3935 O O . GLY A 1 8 ? -4.774 1.752 2.437 1.00 0.00 9 GLY A O 9
ATOM 3939 N N . GLU A 1 9 ? -2.849 2.659 3.237 1.00 0.00 10 GLU A N 9
ATOM 3940 C CA . GLU A 1 9 ? -2.539 3.360 1.981 1.00 0.00 10 GLU A CA 9
ATOM 3941 C C . GLU A 1 9 ? -1.976 2.400 0.914 1.00 0.00 10 GLU A C 9
ATOM 3942 O O . GLU A 1 9 ? -1.326 1.417 1.272 1.00 0.00 10 GLU A O 9
ATOM 3954 N N . PRO A 1 10 ? -2.219 2.659 -0.416 1.00 0.00 11 PRO A N 9
ATOM 3955 C CA . PRO A 1 10 ? -1.710 1.797 -1.503 1.00 0.00 11 PRO A CA 9
ATOM 3956 C C . PRO A 1 10 ? -0.223 2.037 -1.792 1.00 0.00 11 PRO A C 9
ATOM 3957 O O . PRO A 1 10 ? 0.356 3.003 -1.294 1.00 0.00 11 PRO A O 9
ATOM 3968 N N . CYS A 1 11 ? 0.378 1.158 -2.608 1.00 0.00 12 CYS A N 9
ATOM 3969 C CA . CYS A 1 11 ? 1.800 1.265 -2.966 1.00 0.00 12 CYS A CA 9
ATOM 3970 C C . CYS A 1 11 ? 2.022 2.192 -4.166 1.00 0.00 12 CYS A C 9
ATOM 3971 O O . CYS A 1 11 ? 3.139 2.672 -4.383 1.00 0.00 12 CYS A O 9
ATOM 3978 N N . ALA A 1 12 ? 0.955 2.434 -4.938 1.00 0.00 13 ALA A N 9
ATOM 3979 C CA . ALA A 1 12 ? 1.022 3.302 -6.112 1.00 0.00 13 ALA A CA 9
ATOM 3980 C C . ALA A 1 12 ? 0.566 4.721 -5.771 1.00 0.00 13 ALA A C 9
ATOM 3981 O O . ALA A 1 12 ? -0.573 4.931 -5.340 1.00 0.00 13 ALA A O 9
ATOM 3988 N N . GLY A 1 13 ? 1.473 5.684 -5.961 1.00 0.00 14 GLY A N 9
ATOM 3989 C CA . GLY A 1 13 ? 1.172 7.079 -5.674 1.00 0.00 14 GLY A CA 9
ATOM 3990 C C . GLY A 1 13 ? 2.406 7.875 -5.299 1.00 0.00 14 GLY A C 9
ATOM 3991 O O . GLY A 1 13 ? 2.730 8.859 -5.966 1.00 0.00 14 GLY A O 9
ATOM 3995 N N . ASN A 1 14 ? 3.095 7.424 -4.227 1.00 0.00 15 ASN A N 9
ATOM 3996 C CA . ASN A 1 14 ? 4.333 8.048 -3.675 1.00 0.00 15 ASN A CA 9
ATOM 3997 C C . ASN A 1 14 ? 4.222 9.584 -3.482 1.00 0.00 15 ASN A C 9
ATOM 3998 O O . ASN A 1 14 ? 3.874 10.299 -4.424 1.00 0.00 15 ASN A O 9
ATOM 4009 N N . PRO A 1 15 ? 4.539 10.125 -2.261 1.00 0.00 16 PRO A N 9
ATOM 4010 C CA . PRO A 1 15 ? 4.999 9.355 -1.075 1.00 0.00 16 PRO A CA 9
ATOM 4011 C C . PRO A 1 15 ? 3.863 8.615 -0.342 1.00 0.00 16 PRO A C 9
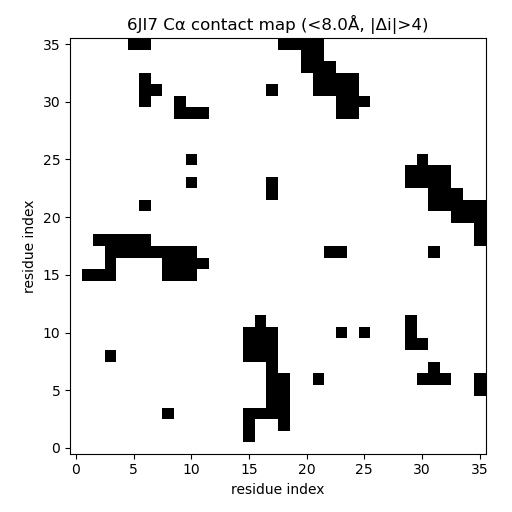ATOM 4012 O O . PRO A 1 15 ? 4.018 8.221 0.821 1.00 0.00 16 PRO A O 9
ATOM 4023 N N . TRP A 1 16 ? 2.734 8.412 -1.035 1.00 0.00 17 TRP A N 9
ATOM 4024 C CA . TRP A 1 16 ? 1.572 7.728 -0.461 1.00 0.00 17 TRP A CA 9
ATOM 4025 C C . TRP A 1 16 ? 1.642 6.216 -0.726 1.00 0.00 17 TRP A C 9
ATOM 4026 O O . TRP A 1 16 ? 0.774 5.635 -1.391 1.00 0.00 17 TRP A O 9
ATOM 4047 N N . GLY A 1 17 ? 2.699 5.594 -0.195 1.00 0.00 18 GLY A N 9
ATOM 4048 C CA . GLY A 1 17 ? 2.904 4.162 -0.357 1.00 0.00 18 GLY A CA 9
ATOM 4049 C C . GLY A 1 17 ? 2.431 3.365 0.839 1.00 0.00 18 GLY A C 9
ATOM 4050 O O . GLY A 1 17 ? 1.465 3.750 1.503 1.00 0.00 18 GLY A O 9
ATOM 4054 N N . CYS A 1 18 ? 3.105 2.241 1.088 1.00 0.00 19 CYS A N 9
ATOM 4055 C CA . CYS A 1 18 ? 2.789 1.370 2.212 1.00 0.00 19 CYS A CA 9
ATOM 4056 C C . CYS A 1 18 ? 3.955 1.335 3.189 1.00 0.00 19 CYS A C 9
ATOM 4057 O O . CYS A 1 18 ? 5.113 1.218 2.778 1.00 0.00 19 CYS A O 9
ATOM 4064 N N . CYS A 1 19 ? 3.636 1.438 4.481 1.00 0.00 20 CYS A N 9
ATOM 4065 C CA . CYS A 1 19 ? 4.644 1.413 5.552 1.00 0.00 20 CYS A CA 9
ATOM 4066 C C . CYS A 1 19 ? 5.309 0.023 5.679 1.00 0.00 20 CYS A C 9
ATOM 4067 O O . CYS A 1 19 ? 4.722 -0.969 5.234 1.00 0.00 20 CYS A O 9
ATOM 4074 N N . PRO A 1 20 ? 6.548 -0.081 6.280 1.00 0.00 21 PRO A N 9
ATOM 4075 C CA . PRO A 1 20 ? 7.272 -1.372 6.436 1.00 0.00 21 PRO A CA 9
ATOM 4076 C C . PRO A 1 20 ? 6.431 -2.494 7.054 1.00 0.00 21 PRO A C 9
ATOM 4077 O O . PRO A 1 20 ? 5.683 -2.266 8.011 1.00 0.00 21 PRO A O 9
ATOM 4088 N N . GLY A 1 21 ? 6.572 -3.699 6.489 1.00 0.00 22 GLY A N 9
ATOM 4089 C CA . GLY A 1 21 ? 5.828 -4.862 6.962 1.00 0.00 22 GLY A CA 9
ATOM 4090 C C . GLY A 1 21 ? 4.542 -5.099 6.180 1.00 0.00 22 GLY A C 9
ATOM 4091 O O . GLY A 1 21 ? 3.709 -5.915 6.584 1.00 0.00 22 GLY A O 9
ATOM 4095 N N . CYS A 1 22 ? 4.395 -4.386 5.057 1.00 0.00 23 CYS A N 9
ATOM 4096 C CA . CYS A 1 22 ? 3.211 -4.493 4.204 1.00 0.00 23 CYS A CA 9
ATOM 4097 C C . CYS A 1 22 ? 3.596 -4.839 2.765 1.00 0.00 23 CYS A C 9
ATOM 4098 O O . CYS A 1 22 ? 4.699 -4.513 2.315 1.00 0.00 23 CYS A O 9
ATOM 4105 N N . ILE A 1 23 ? 2.675 -5.501 2.054 1.00 0.00 24 ILE A N 9
ATOM 4106 C CA . ILE A 1 23 ? 2.887 -5.887 0.654 1.00 0.00 24 ILE A CA 9
ATOM 4107 C C . ILE A 1 23 ? 1.703 -5.445 -0.216 1.00 0.00 24 ILE A C 9
ATOM 4108 O O . ILE A 1 23 ? 0.614 -5.180 0.302 1.00 0.00 24 ILE A O 9
ATOM 4124 N N . CYS A 1 24 ? 1.926 -5.366 -1.531 1.00 0.00 25 CYS A N 9
ATOM 4125 C CA . CYS A 1 24 ? 0.881 -4.951 -2.470 1.00 0.00 25 CYS A CA 9
ATOM 4126 C C . CYS A 1 24 ? 0.787 -5.901 -3.658 1.00 0.00 25 CYS A C 9
ATOM 4127 O O . CYS A 1 24 ? 1.790 -6.486 -4.079 1.00 0.00 25 CYS A O 9
ATOM 4134 N N . ILE A 1 25 ? -0.433 -6.043 -4.186 1.00 0.00 26 ILE A N 9
ATOM 4135 C CA . ILE A 1 25 ? -0.702 -6.911 -5.330 1.00 0.00 26 ILE A CA 9
ATOM 4136 C C . ILE A 1 25 ? -0.702 -6.120 -6.640 1.00 0.00 26 ILE A C 9
ATOM 4137 O O . ILE A 1 25 ? 0.171 -6.312 -7.490 1.00 0.00 26 ILE A O 9
ATOM 4153 N N . TRP A 1 26 ? -1.699 -5.230 -6.784 1.00 0.00 27 TRP A N 9
ATOM 4154 C CA . TRP A 1 26 ? -1.870 -4.363 -7.976 1.00 0.00 27 TRP A CA 9
ATOM 4155 C C . TRP A 1 26 ? -2.147 -5.188 -9.249 1.00 0.00 27 TRP A C 9
ATOM 4156 O O . TRP A 1 26 ? -1.848 -4.759 -10.370 1.00 0.00 27 TRP A O 9
ATOM 4177 N N . GLN A 1 27 ? -2.747 -6.368 -9.058 1.00 0.00 28 GLN A N 9
ATOM 4178 C CA . GLN A 1 27 ? -3.100 -7.250 -10.173 1.00 0.00 28 GLN A CA 9
ATOM 4179 C C . GLN A 1 27 ? -4.533 -6.970 -10.636 1.00 0.00 28 GLN A C 9
ATOM 4180 O O . GLN A 1 27 ? -5.119 -7.727 -11.419 1.00 0.00 28 GLN A O 9
ATOM 4194 N N . LEU A 1 28 ? -5.067 -5.846 -10.145 1.00 0.00 29 LEU A N 9
ATOM 4195 C CA . LEU A 1 28 ? -6.428 -5.390 -10.461 1.00 0.00 29 LEU A CA 9
ATOM 4196 C C . LEU A 1 28 ? -6.601 -3.897 -10.162 1.00 0.00 29 LEU A C 9
ATOM 4197 O O . LEU A 1 28 ? -7.154 -3.162 -10.986 1.00 0.00 29 LEU A O 9
ATOM 4213 N N . THR A 1 29 ? -6.128 -3.457 -8.986 1.00 0.00 30 THR A N 9
ATOM 4214 C CA . THR A 1 29 ? -6.252 -2.061 -8.578 1.00 0.00 30 THR A CA 9
ATOM 4215 C C . THR A 1 29 ? -4.972 -1.489 -7.961 1.00 0.00 30 THR A C 9
ATOM 4216 O O . THR A 1 29 ? -4.420 -0.527 -8.496 1.00 0.00 30 THR A O 9
ATOM 4227 N N . ASP A 1 30 ? -4.530 -2.085 -6.827 1.00 0.00 31 ASP A N 9
ATOM 4228 C CA . ASP A 1 30 ? -3.325 -1.675 -6.046 1.00 0.00 31 ASP A CA 9
ATOM 4229 C C . ASP A 1 30 ? -3.693 -1.601 -4.556 1.00 0.00 31 ASP A C 9
ATOM 4230 O O . ASP A 1 30 ? -3.583 -0.546 -3.916 1.00 0.00 31 ASP A O 9
ATOM 4239 N N . ARG A 1 31 ? -4.142 -2.739 -4.016 1.00 0.00 32 ARG A N 9
ATOM 4240 C CA . ARG A 1 31 ? -4.532 -2.832 -2.605 1.00 0.00 32 ARG A CA 9
ATOM 4241 C C . ARG A 1 31 ? -3.354 -3.277 -1.740 1.00 0.00 32 ARG A C 9
ATOM 4242 O O . ARG A 1 31 ? -2.574 -4.143 -2.145 1.00 0.00 32 ARG A O 9
ATOM 4263 N N . CYS A 1 32 ? -3.239 -2.672 -0.551 1.00 0.00 33 CYS A N 9
ATOM 4264 C CA . CYS A 1 32 ? -2.160 -2.989 0.382 1.00 0.00 33 CYS A CA 9
ATOM 4265 C C . CYS A 1 32 ? -2.608 -4.047 1.394 1.00 0.00 33 CYS A C 9
ATOM 4266 O O . CYS A 1 32 ? -3.544 -3.822 2.171 1.00 0.00 33 CYS A O 9
ATOM 4273 N N . VAL A 1 33 ? -1.936 -5.202 1.362 1.00 0.00 34 VAL A N 9
ATOM 4274 C CA . VAL A 1 33 ? -2.246 -6.324 2.258 1.00 0.00 34 VAL A CA 9
ATOM 4275 C C . VAL A 1 33 ? -0.957 -6.825 2.927 1.00 0.00 34 VAL A C 9
ATOM 4276 O O . VAL A 1 33 ? 0.136 -6.364 2.592 1.00 0.00 34 VAL A O 9
ATOM 4289 N N . GLY A 1 34 ? -1.096 -7.754 3.881 1.00 0.00 35 GLY A N 9
ATOM 4290 C CA . GLY A 1 34 ? 0.062 -8.301 4.573 1.00 0.00 35 GLY A CA 9
ATOM 4291 C C . GLY A 1 34 ? -0.236 -8.679 6.010 1.00 0.00 35 GLY A C 9
ATOM 4292 O O . GLY A 1 34 ? -1.323 -9.179 6.313 1.00 0.00 35 GLY A O 9
ATOM 4296 N N . ASN A 1 35 ? 0.740 -8.436 6.891 1.00 0.00 36 ASN A N 9
ATOM 4297 C CA . ASN A 1 35 ? 0.607 -8.750 8.320 1.00 0.00 36 ASN A CA 9
ATOM 4298 C C . ASN A 1 35 ? 1.022 -7.554 9.197 1.00 0.00 36 ASN A C 9
ATOM 4299 O O . ASN A 1 35 ? 1.433 -7.721 10.353 1.00 0.00 36 ASN A O 9
ATOM 4310 N N . CYS A 1 36 ? 0.882 -6.350 8.638 1.00 0.00 37 CYS A N 9
ATOM 4311 C CA . CYS A 1 36 ? 1.235 -5.114 9.332 1.00 0.00 37 CYS A CA 9
ATOM 4312 C C . CYS A 1 36 ? -0.007 -4.445 9.923 1.00 0.00 37 CYS A C 9
ATOM 4313 O O . CYS A 1 36 ? -0.927 -4.102 9.147 1.00 0.00 37 CYS A O 9
ATOM 4321 N N . GLU A 1 1 ? 5.984 14.904 1.902 1.00 0.00 2 GLU A N 10
ATOM 4322 C CA . GLU A 1 1 ? 4.950 14.000 1.398 1.00 0.00 2 GLU A CA 10
ATOM 4323 C C . GLU A 1 1 ? 5.272 12.551 1.754 1.00 0.00 2 GLU A C 10
ATOM 4324 O O . GLU A 1 1 ? 6.443 12.163 1.804 1.00 0.00 2 GLU A O 10
ATOM 4336 N N . GLY A 1 2 ? 4.219 11.763 1.996 1.00 0.00 3 GLY A N 10
ATOM 4337 C CA . GLY A 1 2 ? 4.385 10.360 2.346 1.00 0.00 3 GLY A CA 10
ATOM 4338 C C . GLY A 1 2 ? 3.925 10.057 3.759 1.00 0.00 3 GLY A C 10
ATOM 4339 O O . GLY A 1 2 ? 4.620 10.385 4.725 1.00 0.00 3 GLY A O 10
ATOM 4343 N N . GLU A 1 3 ? 2.746 9.429 3.873 1.00 0.00 4 GLU A N 10
ATOM 4344 C CA . GLU A 1 3 ? 2.162 9.069 5.166 1.00 0.00 4 GLU A CA 10
ATOM 4345 C C . GLU A 1 3 ? 1.329 7.797 5.043 1.00 0.00 4 GLU A C 10
ATOM 4346 O O . GLU A 1 3 ? 0.150 7.828 4.667 1.00 0.00 4 GLU A O 10
ATOM 4358 N N . CYS A 1 4 ? 1.979 6.676 5.343 1.00 0.00 5 CYS A N 10
ATOM 4359 C CA . CYS A 1 4 ? 1.346 5.356 5.290 1.00 0.00 5 CYS A CA 10
ATOM 4360 C C . CYS A 1 4 ? 0.778 4.952 6.646 1.00 0.00 5 CYS A C 10
ATOM 4361 O O . CYS A 1 4 ? 1.047 5.597 7.665 1.00 0.00 5 CYS A O 10
ATOM 4368 N N . SER A 1 5 ? -0.010 3.870 6.638 1.00 0.00 6 SER A N 10
ATOM 4369 C CA . SER A 1 5 ? -0.641 3.345 7.848 1.00 0.00 6 SER A CA 10
ATOM 4370 C C . SER A 1 5 ? -0.811 1.825 7.740 1.00 0.00 6 SER A C 10
ATOM 4371 O O . SER A 1 5 ? -0.921 1.317 6.619 1.00 0.00 6 SER A O 10
ATOM 4379 N N . PRO A 1 6 ? -0.824 1.051 8.885 1.00 0.00 7 PRO A N 10
ATOM 4380 C CA . PRO A 1 6 ? -1.026 -0.413 8.836 1.00 0.00 7 PRO A CA 10
ATOM 4381 C C . PRO A 1 6 ? -2.313 -0.745 8.084 1.00 0.00 7 PRO A C 10
ATOM 4382 O O . PRO A 1 6 ? -3.424 -0.623 8.615 1.00 0.00 7 PRO A O 10
ATOM 4393 N N . LEU A 1 7 ? -2.134 -1.148 6.820 1.00 0.00 8 LEU A N 10
ATOM 4394 C CA . LEU A 1 7 ? -3.239 -1.431 5.890 1.00 0.00 8 LEU A CA 10
ATOM 4395 C C . LEU A 1 7 ? -4.099 -0.178 5.719 1.00 0.00 8 LEU A C 10
ATOM 4396 O O . LEU A 1 7 ? -5.014 0.088 6.508 1.00 0.00 8 LEU A O 10
ATOM 4412 N N . GLY A 1 8 ? -3.766 0.592 4.684 1.00 0.00 9 GLY A N 10
ATOM 4413 C CA . GLY A 1 8 ? -4.462 1.844 4.422 1.00 0.00 9 GLY A CA 10
ATOM 4414 C C . GLY A 1 8 ? -3.966 2.561 3.182 1.00 0.00 9 GLY A C 10
ATOM 4415 O O . GLY A 1 8 ? -4.649 2.546 2.153 1.00 0.00 9 GLY A O 10
ATOM 4419 N N . GLU A 1 9 ? -2.773 3.196 3.261 1.00 0.00 10 GLU A N 10
ATOM 4420 C CA . GLU A 1 9 ? -2.216 3.928 2.114 1.00 0.00 10 GLU A CA 10
ATOM 4421 C C . GLU A 1 9 ? -1.746 2.957 1.005 1.00 0.00 10 GLU A C 10
ATOM 4422 O O . GLU A 1 9 ? -0.956 2.051 1.285 1.00 0.00 10 GLU A O 10
ATOM 4434 N N . PRO A 1 10 ? -2.233 3.127 -0.275 1.00 0.00 11 PRO A N 10
ATOM 4435 C CA . PRO A 1 10 ? -1.847 2.255 -1.415 1.00 0.00 11 PRO A CA 10
ATOM 4436 C C . PRO A 1 10 ? -0.333 2.113 -1.586 1.00 0.00 11 PRO A C 10
ATOM 4437 O O . PRO A 1 10 ? 0.430 2.941 -1.088 1.00 0.00 11 PRO A O 10
ATOM 4448 N N . CYS A 1 11 ? 0.080 1.059 -2.299 1.00 0.00 12 CYS A N 10
ATOM 4449 C CA . CYS A 1 11 ? 1.501 0.780 -2.540 1.00 0.00 12 CYS A CA 10
ATOM 4450 C C . CYS A 1 11 ? 2.022 1.445 -3.819 1.00 0.00 12 CYS A C 10
ATOM 4451 O O . CYS A 1 11 ? 3.237 1.590 -3.990 1.00 0.00 12 CYS A O 10
ATOM 4458 N N . ALA A 1 12 ? 1.104 1.845 -4.711 1.00 0.00 13 ALA A N 10
ATOM 4459 C CA . ALA A 1 12 ? 1.476 2.495 -5.971 1.00 0.00 13 ALA A CA 10
ATOM 4460 C C . ALA A 1 12 ? 1.485 4.015 -5.826 1.00 0.00 13 ALA A C 10
ATOM 4461 O O . ALA A 1 12 ? 0.481 4.617 -5.428 1.00 0.00 13 ALA A O 10
ATOM 4468 N N . GLY A 1 13 ? 2.633 4.621 -6.147 1.00 0.00 14 GLY A N 10
ATOM 4469 C CA . GLY A 1 13 ? 2.782 6.065 -6.054 1.00 0.00 14 GLY A CA 10
ATOM 4470 C C . GLY A 1 13 ? 4.198 6.479 -5.700 1.00 0.00 14 GLY A C 10
ATOM 4471 O O . GLY A 1 13 ? 4.829 7.220 -6.455 1.00 0.00 14 GLY A O 10
ATOM 4475 N N . ASN A 1 14 ? 4.688 5.976 -4.544 1.00 0.00 15 ASN A N 10
ATOM 4476 C CA . ASN A 1 14 ? 6.049 6.249 -3.998 1.00 0.00 15 ASN A CA 10
ATOM 4477 C C . ASN A 1 14 ? 6.436 7.751 -4.019 1.00 0.00 15 ASN A C 10
ATOM 4478 O O . ASN A 1 14 ? 6.451 8.365 -5.089 1.00 0.00 15 ASN A O 10
ATOM 4489 N N . PRO A 1 15 ? 6.778 8.369 -2.841 1.00 0.00 16 PRO A N 10
ATOM 4490 C CA . PRO A 1 15 ? 6.825 7.712 -1.508 1.00 0.00 16 PRO A CA 10
ATOM 4491 C C . PRO A 1 15 ? 5.435 7.472 -0.887 1.00 0.00 16 PRO A C 10
ATOM 4492 O O . PRO A 1 15 ? 5.323 7.202 0.315 1.00 0.00 16 PRO A O 10
ATOM 4503 N N . TRP A 1 16 ? 4.385 7.554 -1.718 1.00 0.00 17 TRP A N 10
ATOM 4504 C CA . TRP A 1 16 ? 3.004 7.354 -1.266 1.00 0.00 17 TRP A CA 10
ATOM 4505 C C . TRP A 1 16 ? 2.636 5.860 -1.251 1.00 0.00 17 TRP A C 10
ATOM 4506 O O . TRP A 1 16 ? 1.679 5.423 -1.905 1.00 0.00 17 TRP A O 10
ATOM 4527 N N . GLY A 1 17 ? 3.419 5.087 -0.491 1.00 0.00 18 GLY A N 10
ATOM 4528 C CA . GLY A 1 17 ? 3.193 3.652 -0.378 1.00 0.00 18 GLY A CA 10
ATOM 4529 C C . GLY A 1 17 ? 2.727 3.237 0.998 1.00 0.00 18 GLY A C 10
ATOM 4530 O O . GLY A 1 17 ? 2.438 4.086 1.843 1.00 0.00 18 GLY A O 10
ATOM 4534 N N . CYS A 1 18 ? 2.647 1.919 1.210 1.00 0.00 19 CYS A N 10
ATOM 4535 C CA . CYS A 1 18 ? 2.233 1.353 2.490 1.00 0.00 19 CYS A CA 10
ATOM 4536 C C . CYS A 1 18 ? 3.453 1.082 3.361 1.00 0.00 19 CYS A C 10
ATOM 4537 O O . CYS A 1 18 ? 4.508 0.688 2.855 1.00 0.00 19 CYS A O 10
ATOM 4544 N N . CYS A 1 19 ? 3.296 1.305 4.671 1.00 0.00 20 CYS A N 10
ATOM 4545 C CA . CYS A 1 19 ? 4.374 1.103 5.662 1.00 0.00 20 CYS A CA 10
ATOM 4546 C C . CYS A 1 19 ? 5.011 -0.304 5.562 1.00 0.00 20 CYS A C 10
ATOM 4547 O O . CYS A 1 19 ? 4.361 -1.227 5.064 1.00 0.00 20 CYS A O 10
ATOM 4554 N N . PRO A 1 20 ? 6.294 -0.495 6.030 1.00 0.00 21 PRO A N 10
ATOM 4555 C CA . PRO A 1 20 ? 6.990 -1.808 5.966 1.00 0.00 21 PRO A CA 10
ATOM 4556 C C . PRO A 1 20 ? 6.215 -2.949 6.627 1.00 0.00 21 PRO A C 10
ATOM 4557 O O . PRO A 1 20 ? 5.490 -2.733 7.604 1.00 0.00 21 PRO A O 10
ATOM 4568 N N . GLY A 1 21 ? 6.383 -4.158 6.080 1.00 0.00 22 GLY A N 10
ATOM 4569 C CA . GLY A 1 21 ? 5.701 -5.334 6.601 1.00 0.00 22 GLY A CA 10
ATOM 4570 C C . GLY A 1 21 ? 4.606 -5.837 5.675 1.00 0.00 22 GLY A C 10
ATOM 4571 O O . GLY A 1 21 ? 4.326 -7.038 5.636 1.00 0.00 22 GLY A O 10
ATOM 4575 N N . CYS A 1 22 ? 3.991 -4.910 4.929 1.00 0.00 23 CYS A N 10
ATOM 4576 C CA . CYS A 1 22 ? 2.916 -5.239 3.994 1.00 0.00 23 CYS A CA 10
ATOM 4577 C C . CYS A 1 22 ? 3.443 -5.350 2.562 1.00 0.00 23 CYS A C 10
ATOM 4578 O O . CYS A 1 22 ? 4.446 -4.723 2.210 1.00 0.00 23 CYS A O 10
ATOM 4585 N N . ILE A 1 23 ? 2.748 -6.154 1.747 1.00 0.00 24 ILE A N 10
ATOM 4586 C CA . ILE A 1 23 ? 3.127 -6.375 0.345 1.00 0.00 24 ILE A CA 10
ATOM 4587 C C . ILE A 1 23 ? 2.142 -5.700 -0.620 1.00 0.00 24 ILE A C 10
ATOM 4588 O O . ILE A 1 23 ? 1.030 -5.332 -0.228 1.00 0.00 24 ILE A O 10
ATOM 4604 N N . CYS A 1 24 ? 2.569 -5.549 -1.879 1.00 0.00 25 CYS A N 10
ATOM 4605 C CA . CYS A 1 24 ? 1.752 -4.919 -2.918 1.00 0.00 25 CYS A CA 10
ATOM 4606 C C . CYS A 1 24 ? 1.240 -5.956 -3.915 1.00 0.00 25 CYS A C 10
ATOM 4607 O O . CYS A 1 24 ? 2.008 -6.801 -4.383 1.00 0.00 25 CYS A O 10
ATOM 4614 N N . ILE A 1 25 ? -0.061 -5.886 -4.232 1.00 0.00 26 ILE A N 10
ATOM 4615 C CA . ILE A 1 25 ? -0.679 -6.810 -5.177 1.00 0.00 26 ILE A CA 10
ATOM 4616 C C . ILE A 1 25 ? -0.723 -6.217 -6.591 1.00 0.00 26 ILE A C 10
ATOM 4617 O O . ILE A 1 25 ? -0.022 -6.688 -7.490 1.00 0.00 26 ILE A O 10
ATOM 4633 N N . TRP A 1 26 ? -1.557 -5.175 -6.770 1.00 0.00 27 TRP A N 10
ATOM 4634 C CA . TRP A 1 26 ? -1.737 -4.468 -8.059 1.00 0.00 27 TRP A CA 10
ATOM 4635 C C . TRP A 1 26 ? -2.287 -5.401 -9.156 1.00 0.00 27 TRP A C 10
ATOM 4636 O O . TRP A 1 26 ? -2.173 -5.118 -10.356 1.00 0.00 27 TRP A O 10
ATOM 4657 N N . GLN A 1 27 ? -2.903 -6.501 -8.720 1.00 0.00 28 GLN A N 10
ATOM 4658 C CA . GLN A 1 27 ? -3.505 -7.479 -9.631 1.00 0.00 28 GLN A CA 10
ATOM 4659 C C . GLN A 1 27 ? -4.997 -7.192 -9.780 1.00 0.00 28 GLN A C 10
ATOM 4660 O O . GLN A 1 27 ? -5.761 -7.983 -10.345 1.00 0.00 28 GLN A O 10
ATOM 4674 N N . LEU A 1 28 ? -5.376 -6.021 -9.271 1.00 0.00 29 LEU A N 10
ATOM 4675 C CA . LEU A 1 28 ? -6.751 -5.528 -9.299 1.00 0.00 29 LEU A CA 10
ATOM 4676 C C . LEU A 1 28 ? -6.759 -4.004 -9.399 1.00 0.00 29 LEU A C 10
ATOM 4677 O O . LEU A 1 28 ? -7.446 -3.439 -10.256 1.00 0.00 29 LEU A O 10
ATOM 4693 N N . THR A 1 29 ? -5.991 -3.346 -8.513 1.00 0.00 30 THR A N 10
ATOM 4694 C CA . THR A 1 29 ? -5.902 -1.891 -8.491 1.00 0.00 30 THR A CA 10
ATOM 4695 C C . THR A 1 29 ? -4.519 -1.384 -8.069 1.00 0.00 30 THR A C 10
ATOM 4696 O O . THR A 1 29 ? -3.864 -0.690 -8.847 1.00 0.00 30 THR A O 10
ATOM 4707 N N . ASP A 1 30 ? -4.095 -1.733 -6.829 1.00 0.00 31 ASP A N 10
ATOM 4708 C CA . ASP A 1 30 ? -2.798 -1.309 -6.220 1.00 0.00 31 ASP A CA 10
ATOM 4709 C C . ASP A 1 30 ? -2.904 -1.332 -4.682 1.00 0.00 31 ASP A C 10
ATOM 4710 O O . ASP A 1 30 ? -2.331 -0.479 -3.990 1.00 0.00 31 ASP A O 10
ATOM 4719 N N . ARG A 1 31 ? -3.622 -2.331 -4.152 1.00 0.00 32 ARG A N 10
ATOM 4720 C CA . ARG A 1 31 ? -3.831 -2.462 -2.698 1.00 0.00 32 ARG A CA 10
ATOM 4721 C C . ARG A 1 31 ? -2.633 -3.117 -2.008 1.00 0.00 32 ARG A C 10
ATOM 4722 O O . ARG A 1 31 ? -1.852 -3.829 -2.645 1.00 0.00 32 ARG A O 10
ATOM 4743 N N . CYS A 1 32 ? -2.494 -2.853 -0.704 1.00 0.00 33 CYS A N 10
ATOM 4744 C CA . CYS A 1 32 ? -1.406 -3.413 0.091 1.00 0.00 33 CYS A CA 10
ATOM 4745 C C . CYS A 1 32 ? -1.965 -4.344 1.168 1.00 0.00 33 CYS A C 10
ATOM 4746 O O . CYS A 1 32 ? -2.707 -3.907 2.056 1.00 0.00 33 CYS A O 10
ATOM 4753 N N . VAL A 1 33 ? -1.612 -5.629 1.070 1.00 0.00 34 VAL A N 10
ATOM 4754 C CA . VAL A 1 33 ? -2.084 -6.645 2.023 1.00 0.00 34 VAL A CA 10
ATOM 4755 C C . VAL A 1 33 ? -0.901 -7.280 2.763 1.00 0.00 34 VAL A C 10
ATOM 4756 O O . VAL A 1 33 ? 0.256 -7.077 2.385 1.00 0.00 34 VAL A O 10
ATOM 4769 N N . GLY A 1 34 ? -1.208 -8.051 3.812 1.00 0.00 35 GLY A N 10
ATOM 4770 C CA . GLY A 1 34 ? -0.176 -8.709 4.599 1.00 0.00 35 GLY A CA 10
ATOM 4771 C C . GLY A 1 34 ? -0.346 -8.479 6.088 1.00 0.00 35 GLY A C 10
ATOM 4772 O O . GLY A 1 34 ? -1.474 -8.436 6.587 1.00 0.00 35 GLY A O 10
ATOM 4776 N N . ASN A 1 35 ? 0.782 -8.333 6.793 1.00 0.00 36 ASN A N 10
ATOM 4777 C CA . ASN A 1 35 ? 0.783 -8.105 8.239 1.00 0.00 36 ASN A CA 10
ATOM 4778 C C . ASN A 1 35 ? 1.846 -7.062 8.609 1.00 0.00 36 ASN A C 10
ATOM 4779 O O . ASN A 1 35 ? 2.992 -7.400 8.935 1.00 0.00 36 ASN A O 10
ATOM 4790 N N . CYS A 1 36 ? 1.452 -5.789 8.527 1.00 0.00 37 CYS A N 10
ATOM 4791 C CA . CYS A 1 36 ? 2.339 -4.675 8.851 1.00 0.00 37 CYS A CA 10
ATOM 4792 C C . CYS A 1 36 ? 1.743 -3.810 9.959 1.00 0.00 37 CYS A C 10
ATOM 4793 O O . CYS A 1 36 ? 0.622 -3.288 9.769 1.00 0.00 37 CYS A O 10
#